Protein AF-X0TVW7-F1 (afdb_monomer)

Radius of gyration: 17.44 Å; Cα contacts (8 Å, |Δi|>4): 172; chains: 1; bounding box: 41×30×50 Å

InterPro domains:
  IPR008947 Phospholipase C/P1 nuclease domain superfamily [G3DSA:1.10.575.10] (1-126)
  IPR008947 Phospholipase C/P1 nuclease domain superfamily [SSF48537] (4-142)
  IPR029002 Phospholipase C/D [PF00882] (6-119)

Nearest PDB structures (foldseek):
  2wxt-assembly1_A  TM=4.991E-01  e=2.177E-01  Clostridium perfringens
  1ah7-assembly1_A  TM=5.057E-01  e=4.887E-01  Bacillus cereus
  2fgn-assembly1_A  TM=4.611E-01  e=9.068E-01  Bacillus cereus

Mean predicted aligned error: 6.8 Å

Sequence (190 aa):
MNNKGHRTLVTLALDAMPKRQSEFWEALRPEILRAYPWPDTYAIQLLRNQRGPWRRYFPAKQLKYNFEQSGRTVRSFLPESSFYVKNVIQNLRQGDLLEAARFAGVYSHYIADFAEPAHYYELDIGRLLPPPADRLNCEYHRMIEDIDCTVESMCYRPRLLGFSEGEMIFRLESRFNSLYALSVATVIPM

Solvent-accessible surface area (backbone atoms only — not comparable to full-atom values): 11108 Å² total; per-residue (Å²): 78,71,65,62,50,43,49,48,53,54,50,47,58,52,67,32,36,60,70,76,57,26,62,61,47,56,79,36,40,70,45,20,71,64,24,29,56,42,60,70,76,40,40,69,44,44,59,68,68,55,83,57,91,70,47,80,77,49,76,91,69,80,60,72,60,73,84,80,50,74,92,62,57,74,75,76,70,51,64,67,52,64,61,41,53,49,50,25,52,52,25,52,76,71,66,39,55,66,59,16,24,31,36,49,12,36,44,52,32,49,56,44,50,62,60,39,50,41,80,75,37,41,65,61,48,44,68,77,57,59,57,54,90,94,38,78,78,62,53,56,39,52,61,54,45,59,55,78,74,84,78,86,77,64,100,52,77,80,70,87,66,55,94,45,74,67,48,30,42,54,49,49,54,55,48,49,60,55,46,44,61,53,39,55,58,72,73,56,87,126

Secondary structure (DSSP, 8-state):
-HHHHHHHHHHHHHHTS-HHHHHHHHTTHHHHHHHTTHHHHTHHHHHTT---GGGGGS-SSPP--GGGGTT--GGGTS--HHHHHHHHHHHHHHT-HHHHHHHHHHHHHHHHHHHSTHHHHHHHHHHHSPPPTT-TT--HHHHHHTS---------------SSHHHHHHHHHHHHHHHHHHHHHTTS--

Organism: NCBI:txid412755

Structure (mmCIF, N/CA/C/O backbone):
data_AF-X0TVW7-F1
#
_entry.id   AF-X0TVW7-F1
#
loop_
_atom_site.group_PDB
_atom_site.id
_atom_site.type_symbol
_atom_site.label_atom_id
_atom_site.label_alt_id
_atom_site.label_comp_id
_atom_site.label_asym_id
_atom_site.label_entity_id
_atom_site.label_seq_id
_atom_site.pdbx_PDB_ins_code
_atom_site.Cartn_x
_atom_site.Cartn_y
_atom_site.Cartn_z
_atom_site.occupancy
_atom_site.B_iso_or_equiv
_atom_site.auth_seq_id
_atom_site.auth_comp_id
_atom_site.auth_asym_id
_atom_site.auth_atom_id
_atom_site.pdbx_PDB_model_num
ATOM 1 N N . MET A 1 1 ? 8.371 8.653 -10.385 1.00 48.28 1 MET A N 1
ATOM 2 C CA . MET A 1 1 ? 7.377 9.616 -9.835 1.00 48.28 1 MET A CA 1
ATOM 3 C C . MET A 1 1 ? 6.732 9.198 -8.502 1.00 48.28 1 MET A C 1
ATOM 5 O O . MET A 1 1 ? 5.694 9.735 -8.114 1.00 48.28 1 MET A O 1
ATOM 9 N N . ASN A 1 2 ? 7.380 8.321 -7.736 1.00 58.53 2 ASN A N 1
ATOM 10 C CA . ASN A 1 2 ? 6.713 7.496 -6.729 1.00 58.53 2 ASN A CA 1
ATOM 11 C C . ASN A 1 2 ? 5.911 8.211 -5.619 1.00 58.53 2 ASN A C 1
ATOM 13 O O . ASN A 1 2 ? 4.820 7.795 -5.246 1.00 58.53 2 ASN A O 1
ATOM 17 N N . ASN A 1 3 ? 6.394 9.335 -5.081 1.00 60.97 3 ASN A N 1
ATOM 18 C CA . ASN A 1 3 ? 5.761 9.900 -3.882 1.00 60.97 3 ASN A CA 1
ATOM 19 C C . ASN A 1 3 ? 4.472 10.692 -4.152 1.00 60.97 3 ASN A C 1
ATOM 21 O O . ASN A 1 3 ? 3.597 10.730 -3.290 1.00 60.97 3 ASN A O 1
ATOM 25 N N . LYS A 1 4 ? 4.337 11.366 -5.304 1.00 70.44 4 LYS A N 1
ATOM 26 C CA . LYS A 1 4 ? 3.203 12.283 -5.530 1.00 70.44 4 LYS A CA 1
ATOM 27 C C . LYS A 1 4 ? 1.931 11.515 -5.897 1.00 70.44 4 LYS A C 1
ATOM 29 O O . LYS A 1 4 ? 0.899 11.765 -5.279 1.00 70.44 4 LYS A O 1
ATOM 34 N N . GLY A 1 5 ? 2.020 10.557 -6.825 1.00 81.00 5 GLY A N 1
ATOM 35 C CA . GLY A 1 5 ? 0.899 9.697 -7.225 1.00 81.00 5 GLY A CA 1
ATOM 36 C C . GLY A 1 5 ? 0.379 8.849 -6.064 1.00 81.00 5 GLY A C 1
ATOM 37 O O . GLY A 1 5 ? -0.802 8.933 -5.716 1.00 81.00 5 GLY A O 1
ATOM 38 N N . HIS A 1 6 ? 1.278 8.141 -5.372 1.00 86.75 6 HIS A N 1
ATOM 39 C CA . HIS A 1 6 ? 0.926 7.340 -4.197 1.00 86.75 6 HIS A CA 1
ATOM 40 C C . HIS A 1 6 ? 0.289 8.182 -3.093 1.00 86.75 6 HIS A C 1
ATOM 42 O O . HIS A 1 6 ? -0.761 7.817 -2.561 1.00 86.75 6 HIS A O 1
ATOM 48 N N . ARG A 1 7 ? 0.851 9.356 -2.782 1.00 89.62 7 ARG A N 1
ATOM 49 C CA . ARG A 1 7 ? 0.260 10.255 -1.784 1.00 89.62 7 ARG A CA 1
ATOM 50 C C . ARG A 1 7 ? -1.147 10.700 -2.165 1.00 89.62 7 ARG A C 1
ATOM 52 O O . ARG A 1 7 ? -2.009 10.745 -1.284 1.00 89.62 7 ARG A O 1
ATOM 59 N N . THR A 1 8 ? -1.381 11.038 -3.433 1.00 88.69 8 THR A N 1
ATOM 60 C CA . THR A 1 8 ? -2.713 11.414 -3.922 1.00 88.69 8 THR A CA 1
ATOM 61 C C . THR A 1 8 ? -3.695 10.265 -3.727 1.00 88.69 8 THR A C 1
ATOM 63 O O . THR A 1 8 ? -4.737 10.469 -3.110 1.00 88.69 8 THR A O 1
ATOM 66 N N . LEU A 1 9 ? -3.343 9.044 -4.143 1.00 88.12 9 LEU A N 1
ATOM 67 C CA . LEU A 1 9 ? -4.210 7.870 -3.993 1.00 88.12 9 LEU A CA 1
ATOM 68 C C . LEU A 1 9 ? -4.539 7.570 -2.524 1.00 88.12 9 LEU A C 1
ATOM 70 O O . LEU A 1 9 ? -5.702 7.348 -2.188 1.00 88.12 9 LEU A O 1
ATOM 74 N N . VAL A 1 10 ? -3.543 7.627 -1.635 1.00 90.50 10 VAL A N 1
ATOM 75 C CA . VAL A 1 10 ? -3.739 7.429 -0.189 1.00 90.50 10 VAL A CA 1
ATOM 76 C C . VAL A 1 10 ? -4.652 8.506 0.395 1.00 90.50 10 VAL A C 1
ATOM 78 O O . VAL A 1 10 ? -5.567 8.196 1.155 1.00 90.50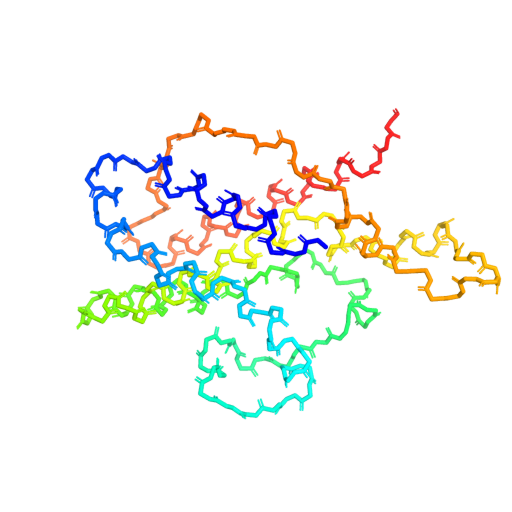 10 VAL A O 1
ATOM 81 N N . THR A 1 11 ? -4.434 9.768 0.022 1.00 91.38 11 THR A N 1
ATOM 82 C CA . THR A 1 11 ? -5.241 10.900 0.498 1.00 91.38 11 THR A CA 1
ATOM 83 C C . THR A 1 11 ? -6.691 10.753 0.047 1.00 91.38 11 THR A C 1
ATOM 85 O O . THR A 1 11 ? -7.586 10.763 0.888 1.00 91.38 11 THR A O 1
ATOM 88 N N . LEU A 1 12 ? -6.920 10.496 -1.245 1.00 91.06 12 LEU A N 1
ATOM 89 C CA . LEU A 1 12 ? -8.256 10.283 -1.803 1.00 91.06 12 LEU A CA 1
ATOM 90 C C . LEU A 1 12 ? -8.974 9.094 -1.150 1.00 91.06 12 LEU A C 1
ATOM 92 O O . LEU A 1 12 ? -10.174 9.165 -0.892 1.00 91.06 12 LEU A O 1
ATOM 96 N N . ALA A 1 13 ? -8.256 8.009 -0.845 1.00 90.12 13 ALA A N 1
ATOM 97 C CA . ALA A 1 13 ? -8.836 6.843 -0.183 1.00 90.12 13 ALA A CA 1
ATOM 98 C C . ALA A 1 13 ? -9.292 7.144 1.256 1.00 90.12 13 ALA A C 1
ATOM 100 O O . ALA A 1 13 ? -10.337 6.648 1.684 1.00 90.12 13 ALA A O 1
ATOM 101 N N . LEU A 1 14 ? -8.529 7.955 1.996 1.00 90.81 14 LEU A N 1
ATOM 102 C CA . LEU A 1 14 ? -8.899 8.409 3.340 1.00 90.81 14 LEU A CA 1
ATOM 103 C C . LEU A 1 14 ? -10.091 9.377 3.299 1.00 90.81 14 LEU A C 1
ATOM 105 O O . LEU A 1 14 ? -11.004 9.260 4.116 1.00 90.81 14 LEU A O 1
ATOM 109 N N . ASP A 1 15 ? -10.120 10.274 2.314 1.00 90.44 15 ASP A N 1
ATOM 110 C CA . ASP A 1 15 ? -11.176 11.281 2.152 1.00 90.44 15 ASP A CA 1
ATOM 111 C C . ASP A 1 15 ? -12.512 10.660 1.707 1.00 90.44 15 ASP A C 1
ATOM 113 O O . ASP A 1 15 ? -13.584 11.156 2.049 1.00 90.44 15 ASP A O 1
ATOM 117 N N . ALA A 1 16 ? -12.468 9.531 0.995 1.00 90.38 16 ALA A N 1
ATOM 118 C CA . ALA A 1 16 ? -13.653 8.794 0.557 1.00 90.38 16 ALA A CA 1
ATOM 119 C C . ALA A 1 16 ? -14.369 8.029 1.693 1.00 90.38 16 ALA A C 1
ATOM 121 O O . ALA A 1 16 ? -15.444 7.451 1.483 1.00 90.38 16 ALA A O 1
ATOM 122 N N . MET A 1 17 ? -13.792 7.960 2.898 1.00 88.50 17 MET A N 1
ATOM 123 C CA . MET A 1 17 ? -14.373 7.192 3.999 1.00 88.50 17 MET A CA 1
ATOM 124 C C . MET A 1 17 ? -15.659 7.828 4.551 1.00 88.50 17 MET A C 1
ATOM 126 O O . MET A 1 17 ? -15.764 9.049 4.652 1.00 88.50 17 MET A O 1
ATOM 130 N N . PRO A 1 18 ? -16.651 7.025 4.993 1.00 88.44 18 PRO A N 1
ATOM 131 C CA . PRO A 1 18 ? -17.806 7.576 5.693 1.00 88.44 18 PRO A CA 1
ATOM 132 C C . PRO A 1 18 ? -17.373 8.293 6.980 1.00 88.44 18 PRO A C 1
ATOM 134 O O . PRO A 1 18 ? -16.413 7.876 7.627 1.00 88.44 18 PRO A O 1
ATOM 137 N N . LYS A 1 19 ? -18.121 9.333 7.379 1.00 87.31 19 LYS A N 1
ATOM 138 C CA . LYS A 1 19 ? -17.762 10.282 8.452 1.00 87.31 19 LYS A CA 1
ATOM 139 C C . LYS A 1 19 ? -17.110 9.640 9.685 1.00 87.31 19 LYS A C 1
ATOM 141 O O . LYS A 1 19 ? -16.025 10.042 10.079 1.00 87.31 19 LYS A O 1
ATOM 146 N N . ARG A 1 20 ? -17.732 8.604 10.256 1.00 86.50 20 ARG A N 1
ATOM 147 C CA . ARG A 1 20 ? -17.226 7.941 11.471 1.00 86.50 20 ARG A CA 1
ATOM 148 C C . ARG A 1 20 ? -15.858 7.277 11.267 1.00 86.50 20 ARG A C 1
ATOM 150 O O . ARG A 1 20 ? -15.023 7.306 12.162 1.00 86.50 20 ARG A O 1
ATOM 157 N N . GLN A 1 21 ? -15.643 6.627 10.125 1.00 89.12 21 GLN A N 1
ATOM 158 C CA . GLN A 1 21 ? -14.360 6.008 9.791 1.00 89.12 21 GLN A CA 1
ATOM 159 C C . GLN A 1 21 ? -13.321 7.075 9.448 1.00 89.12 21 GLN A C 1
ATOM 161 O O . GLN A 1 21 ? -12.181 6.954 9.882 1.00 89.12 21 GLN A O 1
ATOM 166 N N . SER A 1 22 ? -13.730 8.118 8.721 1.00 87.00 22 SER A N 1
ATOM 167 C CA . SER A 1 22 ? -12.872 9.258 8.402 1.00 87.00 22 SER A CA 1
ATOM 168 C C . SER A 1 22 ? -12.328 9.907 9.676 1.00 87.00 22 SER A C 1
ATOM 170 O O . SER A 1 22 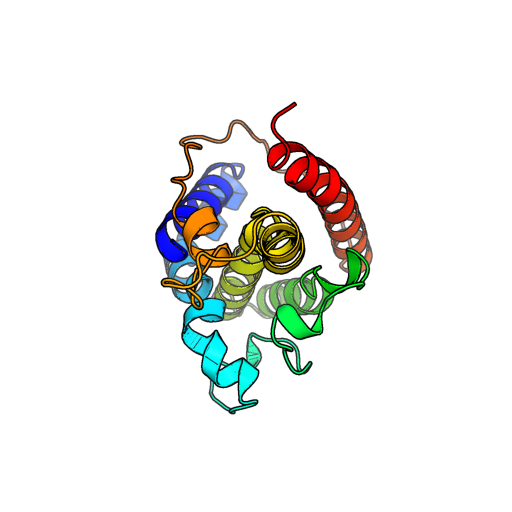? -11.120 9.997 9.812 1.00 87.00 22 SER A O 1
ATOM 172 N N . GLU A 1 23 ? -13.168 10.220 10.667 1.00 91.56 23 GLU A N 1
ATOM 173 C CA . GLU A 1 23 ? -12.729 10.805 11.949 1.00 91.56 23 GLU A CA 1
ATOM 174 C C . GLU A 1 23 ? -11.692 9.936 12.683 1.00 91.56 23 GLU A C 1
ATOM 176 O O . GLU A 1 23 ? -10.714 10.455 13.221 1.00 91.56 23 GLU A O 1
ATOM 181 N N . PHE A 1 24 ? -11.875 8.610 12.681 1.00 93.06 24 PHE A N 1
ATOM 182 C CA . PHE A 1 24 ? -10.920 7.677 13.285 1.00 93.06 24 PHE A CA 1
ATOM 183 C C . PHE A 1 24 ? -9.565 7.694 12.564 1.00 93.06 24 PHE A C 1
ATOM 185 O O . PHE A 1 24 ? -8.517 7.784 13.205 1.00 93.06 24 PHE A O 1
ATOM 192 N N . TRP A 1 25 ? -9.576 7.597 11.233 1.00 92.56 25 TRP A N 1
ATOM 193 C CA . TRP A 1 25 ? -8.350 7.529 10.441 1.00 92.56 25 TRP A CA 1
ATOM 194 C C . TRP A 1 25 ? -7.680 8.890 10.250 1.00 92.56 25 TRP A C 1
ATOM 196 O O . TRP A 1 25 ? -6.466 8.931 10.071 1.00 92.56 25 TRP A O 1
ATOM 206 N N . GLU A 1 26 ? -8.417 9.995 10.357 1.00 93.25 26 GLU A N 1
ATOM 207 C CA . GLU A 1 26 ? -7.885 11.355 10.243 1.00 93.25 26 GLU A CA 1
ATOM 208 C C . GLU A 1 26 ? -6.835 11.630 11.319 1.00 93.25 26 GLU A C 1
ATOM 210 O O . GLU A 1 26 ? -5.749 12.124 11.025 1.00 93.25 26 GLU A O 1
ATOM 215 N N . ALA A 1 27 ? -7.103 11.204 12.557 1.00 94.50 27 ALA A N 1
ATOM 216 C CA . ALA A 1 27 ? -6.146 11.311 13.656 1.00 94.50 27 ALA A CA 1
ATOM 217 C C . ALA A 1 27 ? -4.845 10.521 13.400 1.00 94.50 27 ALA A C 1
ATOM 219 O O . ALA A 1 27 ? -3.794 10.853 13.947 1.00 94.50 27 ALA A O 1
ATOM 220 N N . LEU A 1 28 ? -4.904 9.484 12.557 1.00 97.12 28 LEU A N 1
ATOM 221 C CA . LEU A 1 28 ? -3.779 8.616 12.199 1.00 97.12 28 LEU A CA 1
ATOM 222 C C . LEU A 1 28 ? -3.160 8.967 10.838 1.00 97.12 28 LEU A C 1
ATOM 224 O O . LEU A 1 28 ? -2.110 8.424 10.485 1.00 97.12 28 LEU A O 1
ATOM 228 N N . ARG A 1 29 ? -3.766 9.889 10.080 1.00 96.50 29 ARG A N 1
ATOM 229 C CA . ARG A 1 29 ? -3.324 10.288 8.739 1.00 96.50 29 ARG A CA 1
ATOM 230 C C . ARG A 1 29 ? -1.848 10.691 8.697 1.00 96.50 29 ARG A C 1
ATOM 232 O O . ARG A 1 29 ? -1.167 10.212 7.791 1.00 96.50 29 ARG A O 1
ATOM 239 N N . PRO A 1 30 ? -1.297 11.489 9.637 1.00 97.12 30 PRO A N 1
ATOM 240 C CA . PRO A 1 30 ? 0.124 11.837 9.602 1.00 97.12 30 PRO A CA 1
ATOM 241 C C . PRO A 1 30 ? 1.040 10.612 9.655 1.00 97.12 30 PRO A C 1
ATOM 243 O O . PRO A 1 30 ? 2.088 10.591 9.016 1.00 97.12 30 PRO A O 1
ATOM 246 N N . GLU A 1 31 ? 0.635 9.573 10.384 1.00 97.81 31 GLU A N 1
ATOM 247 C CA . GLU A 1 31 ? 1.412 8.349 10.534 1.00 97.81 31 GLU A CA 1
ATOM 248 C C . GLU A 1 31 ? 1.338 7.470 9.280 1.00 97.81 31 GLU A C 1
ATOM 250 O O . GLU A 1 31 ? 2.366 6.984 8.807 1.00 97.81 31 GLU A O 1
ATOM 255 N N . ILE A 1 32 ? 0.147 7.344 8.686 1.00 97.19 32 ILE A N 1
ATOM 256 C CA . ILE A 1 32 ? -0.053 6.684 7.386 1.00 97.19 32 ILE A CA 1
ATOM 257 C C . ILE A 1 32 ? 0.801 7.378 6.319 1.00 97.19 32 ILE A C 1
ATOM 259 O O . ILE A 1 32 ? 1.573 6.728 5.613 1.00 97.19 32 ILE A O 1
ATOM 263 N N . LEU A 1 33 ? 0.720 8.711 6.249 1.00 95.69 33 LEU A N 1
ATOM 264 C CA . LEU A 1 33 ? 1.472 9.527 5.296 1.00 95.69 33 LEU A CA 1
ATOM 265 C C . LEU A 1 33 ? 2.984 9.556 5.582 1.00 95.69 33 LEU A C 1
ATOM 267 O O . LEU A 1 33 ? 3.770 9.883 4.698 1.00 95.69 33 LEU A O 1
ATOM 271 N N . ARG A 1 34 ? 3.421 9.198 6.790 1.00 95.94 34 ARG A N 1
ATOM 272 C CA . ARG A 1 34 ? 4.843 9.006 7.089 1.00 95.94 34 ARG A CA 1
ATOM 273 C C . ARG A 1 34 ? 5.351 7.647 6.619 1.00 95.94 34 ARG A C 1
ATOM 275 O O . ARG A 1 34 ? 6.519 7.548 6.253 1.00 95.94 34 ARG A O 1
ATOM 282 N N . ALA A 1 35 ? 4.506 6.620 6.675 1.00 96.88 35 ALA A N 1
ATOM 283 C CA . ALA A 1 35 ? 4.891 5.237 6.417 1.00 96.88 35 ALA A CA 1
ATOM 284 C C . ALA A 1 35 ? 4.666 4.775 4.971 1.00 96.88 35 ALA A C 1
ATOM 286 O O . ALA A 1 35 ? 5.382 3.889 4.513 1.00 96.88 35 ALA A O 1
ATOM 287 N N . TYR A 1 36 ? 3.748 5.393 4.217 1.00 95.06 36 TYR A N 1
ATOM 288 C CA . TYR A 1 36 ? 3.538 5.025 2.811 1.00 95.06 36 TYR A CA 1
ATOM 289 C C . TYR A 1 36 ? 4.785 5.115 1.909 1.00 95.06 36 TYR A C 1
ATOM 291 O O . TYR A 1 36 ? 4.870 4.298 1.006 1.00 95.06 36 TYR A O 1
ATOM 299 N N . PRO A 1 37 ? 5.787 6.000 2.094 1.00 94.38 37 PRO A N 1
ATOM 300 C CA . PRO A 1 37 ? 6.939 6.028 1.196 1.00 94.38 37 PRO A CA 1
ATOM 301 C C . PRO A 1 37 ? 8.029 5.026 1.616 1.00 94.38 37 PRO A C 1
ATOM 303 O O . PRO A 1 37 ? 9.107 4.988 1.023 1.00 94.38 37 PRO A O 1
ATOM 306 N N . TRP A 1 38 ? 7.818 4.242 2.682 1.00 94.88 38 TRP A N 1
ATOM 307 C CA . TRP A 1 38 ? 8.834 3.326 3.203 1.00 94.88 38 TRP A CA 1
ATOM 308 C C . TRP A 1 38 ? 9.260 2.227 2.231 1.00 94.88 38 TRP A C 1
ATOM 310 O O . TRP A 1 38 ? 10.456 1.930 2.241 1.00 94.88 38 TRP A O 1
ATOM 320 N N . PRO A 1 39 ? 8.379 1.619 1.411 1.00 91.69 39 PRO A N 1
ATOM 321 C CA . PRO A 1 39 ? 8.822 0.646 0.417 1.00 91.69 39 PRO A CA 1
ATOM 322 C C . PRO A 1 39 ? 9.916 1.188 -0.501 1.00 91.69 39 PRO A C 1
ATOM 324 O O . PRO A 1 39 ? 10.962 0.553 -0.593 1.00 91.69 39 PRO A O 1
ATOM 327 N N . ASP A 1 40 ? 9.756 2.395 -1.045 1.00 89.19 40 ASP A N 1
ATOM 328 C CA . ASP A 1 40 ? 10.805 3.058 -1.832 1.00 89.19 40 ASP A CA 1
ATOM 329 C C . ASP A 1 40 ? 12.023 3.426 -1.000 1.00 89.19 40 ASP A C 1
ATOM 331 O O . ASP A 1 40 ? 13.166 3.173 -1.383 1.00 89.19 40 ASP A O 1
ATOM 335 N N . THR A 1 41 ? 11.779 4.021 0.171 1.00 93.19 41 THR A N 1
ATOM 336 C CA . THR A 1 41 ? 12.839 4.519 1.059 1.00 93.19 41 THR A CA 1
ATOM 337 C C . THR A 1 41 ? 13.803 3.402 1.460 1.00 93.19 41 THR A C 1
ATOM 339 O O . THR A 1 41 ? 14.997 3.643 1.662 1.00 93.19 41 THR A O 1
ATOM 342 N N . TYR A 1 42 ? 13.284 2.178 1.582 1.00 92.38 42 TYR A N 1
ATOM 343 C CA . TYR A 1 42 ? 14.029 1.001 2.010 1.00 92.38 42 TYR A CA 1
ATOM 344 C C . TYR A 1 42 ? 14.212 -0.052 0.907 1.00 92.38 42 TYR A C 1
ATOM 346 O O . TYR A 1 42 ? 14.707 -1.141 1.203 1.00 92.38 42 TYR A O 1
ATOM 354 N N . ALA A 1 43 ? 13.864 0.241 -0.352 1.00 87.81 43 ALA A N 1
ATOM 355 C CA . ALA A 1 43 ? 13.897 -0.727 -1.452 1.00 87.81 43 ALA A CA 1
ATOM 356 C C . ALA A 1 43 ? 15.288 -1.359 -1.629 1.00 87.81 43 ALA A C 1
ATOM 358 O O . ALA A 1 43 ? 15.431 -2.583 -1.672 1.00 87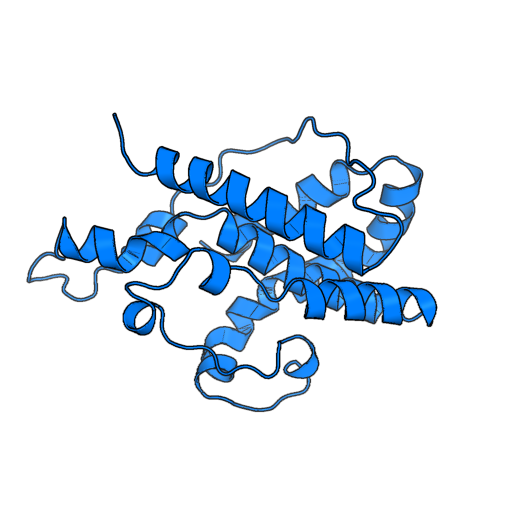.81 43 ALA A O 1
ATOM 359 N N . ILE A 1 44 ? 16.341 -0.534 -1.651 1.00 87.81 44 ILE A N 1
ATOM 360 C CA . ILE A 1 44 ? 17.732 -0.992 -1.810 1.00 87.81 44 ILE A CA 1
ATOM 361 C C . ILE A 1 44 ? 18.170 -1.866 -0.632 1.00 87.81 44 ILE A C 1
ATOM 363 O O . ILE A 1 44 ? 18.840 -2.885 -0.812 1.00 87.81 44 ILE A O 1
ATOM 367 N N . GLN A 1 45 ? 17.792 -1.486 0.583 1.00 91.44 45 GLN A N 1
ATOM 368 C CA . GLN A 1 45 ? 18.113 -2.215 1.801 1.00 91.44 45 GLN A CA 1
ATOM 369 C C . GLN A 1 45 ? 17.380 -3.563 1.832 1.00 91.44 45 GLN A C 1
ATOM 371 O O . GLN A 1 45 ? 17.985 -4.571 2.195 1.00 91.44 45 GLN A O 1
ATOM 376 N N . LEU A 1 46 ? 16.116 -3.607 1.399 1.00 89.00 46 LEU A N 1
ATOM 377 C CA . LEU A 1 46 ? 15.328 -4.833 1.259 1.00 89.00 46 LEU A CA 1
ATOM 378 C C . LEU A 1 46 ? 15.926 -5.780 0.208 1.00 89.00 46 LEU A C 1
ATOM 380 O O . LEU A 1 46 ? 16.087 -6.967 0.493 1.00 89.00 46 LEU A O 1
ATOM 384 N N . LEU A 1 47 ? 16.322 -5.263 -0.961 1.00 84.88 47 LEU A N 1
ATOM 385 C CA . LEU A 1 47 ? 16.999 -6.035 -2.016 1.00 84.88 47 LEU A CA 1
ATOM 386 C C . LEU A 1 47 ? 18.331 -6.623 -1.531 1.00 84.88 47 LEU A C 1
ATOM 388 O O . LEU A 1 47 ? 18.661 -7.770 -1.826 1.00 84.88 47 LEU A O 1
ATOM 392 N N . ARG A 1 48 ? 19.074 -5.865 -0.718 1.00 88.25 48 ARG A N 1
ATOM 393 C CA . ARG A 1 48 ? 20.333 -6.301 -0.092 1.00 88.25 48 ARG A CA 1
ATOM 394 C C . ARG A 1 48 ? 20.136 -7.140 1.175 1.00 88.25 48 ARG A C 1
ATOM 396 O O . ARG A 1 48 ? 21.118 -7.452 1.845 1.00 88.25 48 ARG A O 1
ATOM 403 N N . ASN A 1 49 ? 18.894 -7.484 1.526 1.00 87.62 49 ASN A N 1
ATOM 404 C CA . ASN A 1 49 ? 18.531 -8.228 2.735 1.00 87.62 49 ASN A CA 1
ATOM 405 C C . ASN A 1 49 ? 19.111 -7.625 4.035 1.00 87.62 49 ASN A C 1
ATOM 407 O O . ASN A 1 49 ? 19.483 -8.335 4.974 1.00 87.62 49 ASN A O 1
ATOM 411 N N . GLN A 1 50 ? 19.216 -6.298 4.092 1.00 91.12 50 GLN A N 1
ATOM 412 C CA . GLN A 1 50 ? 19.692 -5.586 5.271 1.00 91.12 50 GLN A CA 1
ATOM 413 C C . GLN A 1 50 ? 18.624 -5.582 6.369 1.00 91.12 50 GLN A C 1
ATOM 415 O O . GLN A 1 50 ? 17.418 -5.641 6.113 1.00 91.12 50 GLN A O 1
ATOM 420 N N . ARG A 1 51 ? 19.075 -5.509 7.624 1.00 89.94 51 ARG A N 1
ATOM 421 C CA . ARG A 1 51 ? 18.202 -5.432 8.801 1.00 89.94 51 ARG A CA 1
ATOM 422 C C . ARG A 1 51 ? 18.161 -4.006 9.340 1.00 89.94 51 ARG A C 1
ATOM 424 O O . ARG A 1 51 ? 19.148 -3.282 9.280 1.00 89.94 51 ARG A O 1
ATOM 431 N N . GLY A 1 52 ? 17.021 -3.632 9.909 1.00 91.81 52 GLY A N 1
ATOM 432 C CA . GLY A 1 52 ? 16.805 -2.340 10.549 1.00 91.81 52 GLY A CA 1
ATOM 433 C C . GLY A 1 52 ? 15.450 -2.291 11.257 1.00 91.81 52 GLY A C 1
ATOM 434 O O . GLY A 1 52 ? 14.655 -3.222 11.103 1.00 91.81 52 GLY A O 1
ATOM 435 N N . PRO A 1 53 ? 15.152 -1.219 12.010 1.00 92.81 53 PRO A N 1
ATOM 436 C CA . PRO A 1 53 ? 13.875 -1.077 12.718 1.00 92.81 53 PRO A CA 1
ATOM 437 C C . PRO A 1 53 ? 12.667 -1.091 11.767 1.00 92.81 53 PRO A C 1
ATOM 439 O O . PRO A 1 53 ? 11.596 -1.567 12.129 1.00 92.81 53 PRO A O 1
ATOM 442 N N . TRP A 1 54 ? 12.856 -0.647 10.522 1.00 93.00 54 TRP A N 1
ATOM 443 C CA . TRP A 1 54 ? 11.859 -0.674 9.450 1.00 93.00 54 TRP A CA 1
ATOM 444 C C . TRP A 1 54 ? 11.572 -2.084 8.907 1.00 93.00 54 TRP A C 1
ATOM 446 O O . TRP A 1 54 ? 10.537 -2.307 8.289 1.00 93.00 54 TRP A O 1
ATOM 456 N N . ARG A 1 55 ? 12.445 -3.074 9.144 1.00 94.12 55 ARG A N 1
ATOM 457 C CA . ARG A 1 55 ? 12.324 -4.413 8.537 1.00 94.12 55 ARG A CA 1
ATOM 458 C C . ARG A 1 55 ? 11.031 -5.129 8.926 1.00 94.12 55 ARG A C 1
ATOM 460 O O . ARG A 1 55 ? 10.542 -5.943 8.143 1.00 94.12 55 ARG A O 1
ATOM 467 N N . ARG A 1 56 ? 10.487 -4.818 10.108 1.00 94.56 56 ARG A N 1
ATOM 468 C CA . ARG A 1 56 ? 9.254 -5.410 10.646 1.00 94.56 56 ARG A CA 1
ATOM 469 C C . ARG A 1 56 ? 8.000 -5.070 9.841 1.00 94.56 56 ARG A C 1
ATOM 471 O O . ARG A 1 56 ? 7.019 -5.787 9.964 1.00 94.56 56 ARG A O 1
ATOM 478 N N . TYR A 1 57 ? 8.038 -4.027 9.009 1.00 95.75 57 TYR A N 1
ATOM 479 C CA . TYR A 1 57 ? 6.907 -3.630 8.163 1.00 95.75 57 TYR A CA 1
ATOM 480 C C . TYR A 1 57 ? 6.884 -4.333 6.803 1.00 95.75 57 TYR A C 1
ATOM 482 O O . TYR A 1 57 ? 6.028 -4.044 5.970 1.00 95.75 57 TYR A O 1
ATOM 490 N N . PHE A 1 58 ? 7.810 -5.261 6.567 1.00 93.62 58 PHE A N 1
ATOM 491 C CA . PHE A 1 58 ? 7.942 -5.968 5.300 1.00 93.62 58 PHE A CA 1
ATOM 492 C C . PHE A 1 58 ? 7.900 -7.483 5.531 1.00 93.62 58 PHE A C 1
ATOM 494 O O . PHE A 1 58 ? 8.481 -7.964 6.511 1.00 93.62 58 PHE A O 1
ATOM 501 N N 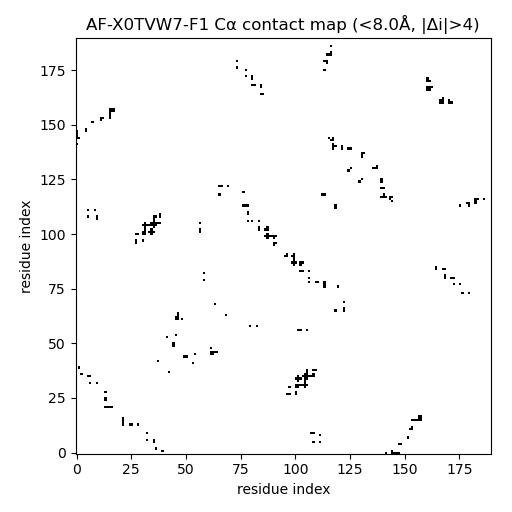. PRO A 1 59 ? 7.289 -8.271 4.629 1.00 90.38 59 PRO A N 1
ATOM 502 C CA . PRO A 1 59 ? 7.329 -9.729 4.692 1.00 90.38 59 PRO A CA 1
ATOM 503 C C . PRO A 1 59 ? 8.763 -10.264 4.767 1.00 90.38 59 PRO A C 1
ATOM 505 O O . PRO A 1 59 ? 9.704 -9.652 4.260 1.00 90.38 59 PRO A O 1
ATOM 508 N N . ALA A 1 60 ? 8.965 -11.425 5.392 1.00 85.19 60 ALA A N 1
ATOM 509 C CA . ALA A 1 60 ? 10.293 -12.039 5.537 1.00 85.19 60 ALA A CA 1
ATOM 510 C C . ALA A 1 60 ? 10.923 -12.470 4.193 1.00 85.19 60 ALA A C 1
ATOM 512 O O . ALA A 1 60 ? 12.126 -12.714 4.119 1.00 85.19 60 ALA A O 1
ATOM 513 N N . LYS A 1 61 ? 10.114 -12.544 3.134 1.00 81.19 61 LYS A N 1
ATOM 514 C CA . LYS A 1 61 ? 10.515 -12.947 1.788 1.00 81.19 61 LYS A CA 1
ATOM 515 C C . LYS A 1 61 ? 11.578 -12.007 1.211 1.00 81.19 61 LYS A C 1
ATOM 517 O O . LYS A 1 61 ? 11.455 -10.788 1.298 1.00 81.19 61 LYS A O 1
ATOM 522 N N . GLN A 1 62 ? 12.606 -12.588 0.595 1.00 72.75 62 GLN A N 1
ATOM 523 C CA . GLN A 1 62 ? 13.611 -11.826 -0.140 1.00 72.75 62 GLN A CA 1
ATOM 524 C C . GLN A 1 62 ? 12.995 -11.265 -1.426 1.00 72.75 62 GLN A C 1
ATOM 526 O O . GLN A 1 62 ? 12.417 -12.013 -2.224 1.00 72.75 62 GLN A O 1
ATOM 531 N N . LEU A 1 63 ? 13.123 -9.950 -1.617 1.00 73.56 63 LEU A N 1
ATOM 532 C CA . LEU A 1 63 ? 12.739 -9.297 -2.863 1.00 73.56 63 LEU A CA 1
ATOM 533 C C . LEU A 1 63 ? 13.699 -9.714 -3.979 1.00 73.56 63 LEU A C 1
ATOM 535 O O . LEU A 1 63 ? 14.897 -9.876 -3.755 1.00 73.56 63 LEU A O 1
ATOM 539 N N . LYS A 1 64 ? 13.153 -9.888 -5.180 1.00 68.19 64 LYS A N 1
ATOM 540 C CA . LYS A 1 64 ? 13.926 -10.129 -6.398 1.00 68.19 64 LYS A CA 1
ATOM 541 C C . LYS A 1 64 ? 13.804 -8.921 -7.305 1.00 68.19 64 LYS A C 1
ATOM 543 O O . LYS A 1 64 ? 12.738 -8.306 -7.339 1.00 68.19 64 LYS A O 1
ATOM 548 N N . TYR A 1 65 ? 14.851 -8.636 -8.067 1.00 66.69 65 TYR A N 1
ATOM 549 C CA . TYR A 1 65 ? 14.793 -7.606 -9.097 1.00 66.69 65 TYR A CA 1
ATOM 550 C C . TYR A 1 65 ? 13.707 -7.924 -10.128 1.00 66.69 65 TYR A C 1
ATOM 552 O O . TYR A 1 65 ? 13.510 -9.093 -10.461 1.00 66.69 65 TYR A O 1
ATOM 560 N N . ASN A 1 66 ? 13.026 -6.897 -10.648 1.00 61.78 66 ASN A N 1
ATOM 561 C CA . ASN A 1 66 ? 11.918 -7.045 -11.602 1.00 61.78 66 ASN A CA 1
ATOM 562 C C . ASN A 1 66 ? 12.298 -7.916 -12.810 1.00 61.78 66 ASN A C 1
ATOM 564 O O . ASN A 1 66 ? 11.522 -8.782 -13.210 1.00 61.78 66 ASN A O 1
ATOM 568 N N . PHE A 1 67 ? 13.526 -7.783 -13.326 1.00 59.12 67 PHE A N 1
ATOM 569 C CA . PHE A 1 67 ? 14.011 -8.574 -14.463 1.00 59.12 67 PHE A CA 1
ATOM 570 C C . PHE A 1 67 ? 14.114 -10.084 -14.194 1.00 59.12 67 PHE A C 1
ATOM 572 O O . PHE A 1 67 ? 13.982 -10.891 -15.112 1.00 59.12 67 PHE A O 1
ATOM 579 N N . GLU A 1 68 ? 14.273 -10.488 -12.933 1.00 59.69 68 GLU A N 1
ATOM 580 C CA . GLU A 1 68 ? 14.278 -11.897 -12.517 1.00 59.69 68 GLU A CA 1
ATOM 581 C C . GLU A 1 68 ? 12.861 -12.471 -12.349 1.00 59.69 68 GLU A C 1
ATOM 583 O O . GLU A 1 68 ? 12.694 -13.645 -12.005 1.00 59.69 68 GLU A O 1
ATOM 588 N N . GLN A 1 69 ? 11.826 -11.645 -12.537 1.00 60.03 69 GLN A N 1
ATOM 589 C CA . GLN A 1 69 ? 10.426 -12.008 -12.325 1.00 60.03 69 GLN A CA 1
ATOM 590 C C . GLN A 1 69 ? 9.669 -12.334 -13.624 1.00 60.03 69 GLN A C 1
ATOM 592 O O . GLN A 1 69 ? 8.481 -12.655 -13.560 1.00 60.03 69 GLN A O 1
ATOM 597 N N . SER A 1 70 ? 10.336 -12.312 -14.788 1.00 52.66 70 SER A N 1
ATOM 598 C CA . SER A 1 70 ? 9.706 -12.600 -16.087 1.00 52.66 70 SER A CA 1
ATOM 599 C C . SER A 1 70 ? 9.047 -13.991 -16.110 1.00 52.66 70 SER A C 1
ATOM 601 O O . SER A 1 70 ? 9.660 -14.974 -15.688 1.00 52.66 70 SER A O 1
ATOM 603 N N . GLY A 1 71 ? 7.810 -14.079 -16.611 1.00 54.59 71 GLY A N 1
ATOM 604 C CA . GLY A 1 71 ? 7.057 -15.337 -16.729 1.00 54.59 71 GLY A CA 1
ATOM 605 C C . GLY A 1 71 ? 6.330 -15.789 -15.457 1.00 54.59 71 GLY A C 1
ATOM 606 O O . GLY A 1 71 ? 5.805 -16.903 -15.413 1.00 54.59 71 GLY A O 1
ATOM 607 N N . ARG A 1 72 ? 6.285 -14.959 -14.408 1.00 62.66 72 ARG A N 1
ATOM 608 C CA . ARG A 1 72 ? 5.488 -15.254 -13.214 1.00 62.66 72 ARG A CA 1
ATOM 609 C C . ARG A 1 72 ? 4.014 -14.880 -13.398 1.00 62.66 72 ARG A C 1
ATOM 611 O O . ARG A 1 72 ? 3.663 -13.995 -14.168 1.00 62.66 72 ARG A O 1
ATOM 618 N N . THR A 1 73 ? 3.141 -15.575 -12.673 1.00 64.94 73 THR A N 1
ATOM 619 C CA . THR A 1 73 ? 1.698 -15.305 -12.667 1.00 64.94 73 THR A CA 1
ATOM 620 C C . THR A 1 73 ? 1.390 -14.001 -11.929 1.00 64.94 73 THR A C 1
ATOM 622 O O . THR A 1 73 ? 2.130 -13.624 -11.031 1.00 64.94 73 THR A O 1
ATOM 625 N N . VAL A 1 74 ? 0.252 -13.357 -12.213 1.00 63.91 74 VAL A N 1
ATOM 626 C CA . VAL A 1 74 ? -0.253 -12.158 -11.493 1.00 63.91 74 VAL A CA 1
ATOM 627 C C . VAL A 1 74 ? -0.095 -12.271 -9.975 1.00 63.91 74 VAL A C 1
ATOM 629 O O . VAL A 1 74 ? 0.317 -11.335 -9.296 1.00 63.91 74 VAL A O 1
ATOM 632 N N . ARG A 1 75 ? -0.345 -13.473 -9.443 1.00 65.44 75 ARG A N 1
ATOM 633 C CA . ARG A 1 75 ? -0.233 -13.789 -8.019 1.00 65.44 75 ARG A CA 1
ATOM 634 C C . ARG A 1 75 ? 1.152 -13.509 -7.431 1.00 65.44 75 ARG A C 1
ATOM 636 O O . ARG A 1 75 ? 1.250 -13.253 -6.238 1.00 65.44 75 ARG A O 1
ATOM 643 N N . SER A 1 76 ? 2.222 -13.568 -8.222 1.00 68.81 76 SER A N 1
ATOM 644 C CA . SER A 1 76 ? 3.568 -13.264 -7.732 1.00 68.81 76 SER A CA 1
ATOM 645 C C . SER A 1 76 ? 3.825 -11.782 -7.510 1.00 68.81 76 SER A C 1
ATOM 647 O O . SER A 1 76 ? 4.750 -11.461 -6.769 1.00 68.81 76 SER A O 1
ATOM 649 N N . PHE A 1 77 ? 3.051 -10.927 -8.181 1.00 67.31 77 PHE A N 1
ATOM 650 C CA . PHE A 1 77 ? 3.119 -9.471 -8.079 1.00 67.31 77 PHE A CA 1
ATOM 651 C C . PHE A 1 77 ? 2.155 -8.932 -7.021 1.00 67.31 77 PHE A C 1
ATOM 653 O O . PHE A 1 77 ? 2.267 -7.778 -6.626 1.00 67.31 77 PHE A O 1
ATOM 660 N N . LEU A 1 78 ? 1.226 -9.766 -6.531 1.00 71.69 78 LEU A N 1
ATOM 661 C CA . LEU A 1 78 ? 0.343 -9.371 -5.443 1.00 71.69 78 LEU A CA 1
ATOM 662 C C . LEU A 1 78 ? 1.165 -9.038 -4.195 1.00 71.69 78 LEU A C 1
ATOM 664 O O . LEU A 1 78 ? 2.014 -9.847 -3.789 1.00 71.69 78 LEU A O 1
ATOM 668 N N . PRO A 1 79 ? 0.874 -7.910 -3.525 1.00 77.81 79 PRO A N 1
ATOM 669 C CA . PRO A 1 79 ? 1.401 -7.697 -2.194 1.00 77.81 79 PRO A CA 1
ATOM 670 C C . PRO A 1 79 ? 0.958 -8.826 -1.271 1.00 77.81 79 PRO A C 1
ATOM 672 O O . PRO A 1 79 ? -0.127 -9.395 -1.430 1.00 77.81 79 PRO A O 1
ATOM 675 N N . GLU A 1 80 ? 1.780 -9.126 -0.263 1.00 87.44 80 GLU A N 1
ATOM 676 C CA . GLU A 1 80 ? 1.469 -10.120 0.767 1.00 87.44 80 GLU A CA 1
ATOM 677 C C . GLU A 1 80 ? 0.343 -9.605 1.679 1.00 87.44 80 GLU A C 1
ATOM 679 O O . GLU A 1 80 ? 0.539 -9.245 2.838 1.00 87.44 80 GLU A O 1
ATOM 684 N N . SER A 1 81 ? -0.870 -9.565 1.130 1.00 90.12 81 SER A N 1
ATOM 685 C CA . SER A 1 81 ? -2.069 -8.969 1.721 1.00 90.12 81 SER A CA 1
ATOM 686 C C . SER A 1 81 ? -2.356 -9.572 3.091 1.00 90.12 81 SER A C 1
ATOM 688 O O . SER A 1 81 ? -2.726 -8.867 4.026 1.00 90.12 81 SER A O 1
ATOM 690 N N . SER A 1 82 ? -2.105 -10.877 3.242 1.00 92.81 82 SER A N 1
ATOM 691 C CA . SER A 1 82 ? -2.256 -11.573 4.517 1.00 92.81 82 SER A CA 1
ATOM 692 C C . SER A 1 82 ? -1.334 -11.032 5.613 1.00 92.81 82 SER A C 1
ATOM 694 O O . SER A 1 82 ? -1.774 -10.911 6.753 1.00 92.81 82 SER A O 1
ATOM 696 N N . PHE A 1 83 ? -0.093 -10.663 5.287 1.00 94.56 83 PHE A N 1
ATOM 697 C CA . PHE A 1 83 ? 0.850 -10.087 6.241 1.00 94.56 83 PHE A CA 1
ATOM 698 C C . PHE A 1 83 ? 0.349 -8.726 6.731 1.00 94.56 83 PHE A C 1
ATOM 700 O O . PHE A 1 83 ? 0.253 -8.500 7.938 1.00 94.56 83 PHE A O 1
ATOM 707 N N . TYR A 1 84 ? -0.033 -7.842 5.811 1.00 95.69 84 TYR A N 1
ATOM 708 C CA . TYR A 1 84 ? -0.463 -6.489 6.158 1.00 95.69 84 TYR A CA 1
ATOM 709 C C . TYR A 1 84 ? -1.804 -6.463 6.889 1.00 95.69 84 TYR A C 1
ATOM 711 O O . TYR A 1 84 ? -1.904 -5.860 7.955 1.00 95.69 84 TYR A O 1
ATOM 719 N N . VAL A 1 85 ? -2.817 -7.166 6.374 1.00 95.06 85 VAL A N 1
ATOM 720 C CA . VAL A 1 85 ? -4.156 -7.209 6.985 1.00 95.06 85 VAL A CA 1
ATOM 721 C C . VAL A 1 85 ? -4.090 -7.754 8.413 1.00 95.06 85 VAL A C 1
ATOM 723 O O . VAL A 1 85 ? -4.676 -7.159 9.318 1.00 95.06 85 VAL A O 1
ATOM 726 N N . LYS A 1 86 ? -3.331 -8.835 8.643 1.00 95.88 86 LYS A N 1
ATOM 727 C CA . LYS A 1 86 ? -3.157 -9.408 9.986 1.00 95.88 86 LYS A CA 1
ATOM 728 C C . LYS A 1 86 ? -2.490 -8.430 10.944 1.00 95.88 86 LYS A C 1
ATOM 730 O O . LYS A 1 86 ? -3.004 -8.227 12.039 1.00 95.88 86 LYS A O 1
ATOM 735 N N . ASN A 1 87 ? -1.390 -7.796 10.533 1.00 97.31 87 ASN A N 1
ATOM 736 C CA . ASN A 1 87 ? -0.683 -6.846 11.392 1.00 97.31 87 ASN A CA 1
ATOM 737 C C . ASN A 1 87 ? -1.535 -5.609 11.707 1.00 97.31 87 ASN A C 1
ATOM 739 O O . ASN A 1 87 ? -1.574 -5.189 12.861 1.00 97.31 87 ASN A O 1
ATOM 743 N N . VAL A 1 88 ? -2.267 -5.057 10.733 1.00 96.44 88 VAL A N 1
ATOM 744 C CA . VAL A 1 88 ? -3.185 -3.932 10.982 1.00 96.44 88 VAL A CA 1
ATOM 745 C C . VAL A 1 88 ? -4.247 -4.328 12.008 1.00 96.44 88 VAL A C 1
ATOM 747 O O . VAL A 1 88 ? -4.410 -3.648 13.018 1.00 96.44 88 VAL A O 1
ATOM 750 N N . ILE A 1 89 ? -4.937 -5.453 11.801 1.00 95.50 89 ILE A N 1
ATOM 751 C CA . ILE A 1 89 ? -6.008 -5.906 12.701 1.00 95.50 89 ILE A CA 1
ATOM 752 C C . ILE A 1 89 ? -5.472 -6.229 14.096 1.00 95.50 89 ILE A C 1
ATOM 754 O O . ILE A 1 89 ? -6.101 -5.870 15.091 1.00 95.50 89 ILE A O 1
ATOM 758 N N . GLN A 1 90 ? -4.322 -6.894 14.189 1.00 97.12 90 GLN A N 1
ATOM 759 C CA . GLN A 1 90 ? -3.716 -7.248 15.466 1.00 97.12 90 GLN A CA 1
ATOM 760 C C . GLN A 1 90 ? -3.356 -6.002 16.282 1.00 97.12 90 GLN A C 1
ATOM 762 O O . GLN A 1 90 ? -3.727 -5.928 17.452 1.00 97.12 90 GLN A O 1
ATOM 767 N N . ASN A 1 91 ? -2.709 -5.010 15.667 1.00 98.06 91 ASN A N 1
ATOM 768 C CA . ASN A 1 91 ? -2.346 -3.767 16.348 1.00 98.06 91 ASN A CA 1
ATOM 769 C C . ASN A 1 91 ? -3.588 -2.952 16.746 1.00 98.06 91 ASN A C 1
ATOM 771 O O . ASN A 1 91 ? -3.664 -2.469 17.874 1.00 98.06 91 ASN A O 1
ATOM 775 N N . LEU A 1 92 ? -4.623 -2.900 15.895 1.00 96.19 92 LEU A N 1
ATOM 776 C CA . LEU A 1 92 ? -5.910 -2.288 16.253 1.00 96.19 92 LEU A CA 1
ATOM 777 C C . LEU A 1 92 ? -6.562 -2.974 17.465 1.00 96.19 92 LEU A C 1
ATOM 779 O O . LEU A 1 92 ? -7.041 -2.291 18.366 1.00 96.19 92 LEU A O 1
ATOM 783 N N . ARG A 1 93 ? -6.556 -4.314 17.521 1.00 96.56 93 ARG A N 1
ATOM 784 C CA . ARG A 1 93 ? -7.087 -5.084 18.665 1.00 96.56 93 ARG A CA 1
ATOM 785 C C . ARG A 1 93 ? -6.303 -4.837 19.955 1.00 96.56 93 ARG A C 1
ATOM 787 O O . ARG A 1 93 ? -6.886 -4.895 21.031 1.00 96.56 93 ARG A O 1
ATOM 794 N N . GLN A 1 94 ? -5.001 -4.590 19.845 1.00 97.94 94 GLN A N 1
ATOM 795 C CA . GLN A 1 94 ? -4.114 -4.312 20.976 1.00 97.94 94 GLN A CA 1
ATOM 796 C C . GLN A 1 94 ? -4.120 -2.835 21.402 1.00 97.94 94 GLN A C 1
ATOM 798 O O . GLN A 1 94 ? -3.531 -2.499 22.424 1.00 97.94 94 GLN A O 1
ATOM 803 N N . GLY A 1 95 ? -4.783 -1.957 20.643 1.00 97.69 95 GLY A N 1
ATOM 804 C CA . GLY A 1 95 ? -4.794 -0.516 20.891 1.00 97.69 95 GLY A CA 1
ATOM 805 C C . GLY A 1 95 ? -3.538 0.220 20.412 1.00 97.69 95 GLY A C 1
ATOM 806 O O . GLY A 1 95 ? -3.426 1.421 20.647 1.00 97.69 95 GLY A O 1
ATOM 807 N N . ASP A 1 96 ? -2.617 -0.448 19.708 1.00 98.12 96 ASP A N 1
ATOM 808 C CA . ASP A 1 96 ? -1.449 0.197 19.096 1.00 98.12 96 ASP A CA 1
ATOM 809 C C . ASP A 1 96 ? -1.831 0.834 17.751 1.00 98.12 96 ASP A C 1
ATOM 811 O O . ASP A 1 96 ? -1.566 0.329 16.656 1.00 98.12 96 ASP A O 1
ATOM 815 N N . LEU A 1 97 ? -2.538 1.960 17.842 1.00 98.06 97 LEU A N 1
ATOM 816 C CA . LEU A 1 97 ? -3.101 2.637 16.675 1.00 98.06 97 LEU A CA 1
ATOM 817 C C . LEU A 1 97 ? -2.021 3.184 15.734 1.00 98.06 97 LEU A C 1
ATOM 819 O O . LEU A 1 97 ? -2.217 3.200 14.518 1.00 98.06 97 LEU A O 1
ATOM 823 N N . LEU A 1 98 ? -0.876 3.610 16.277 1.00 98.06 98 LEU A N 1
ATOM 824 C CA . LEU A 1 98 ? 0.229 4.132 15.474 1.00 98.06 98 LEU A CA 1
ATOM 825 C C . LEU A 1 98 ? 0.893 3.020 14.669 1.00 98.06 98 LEU A C 1
ATOM 827 O O . LEU A 1 98 ? 1.195 3.211 13.493 1.00 98.06 98 LEU A O 1
ATOM 831 N N . GLU A 1 99 ? 1.095 1.847 15.264 1.00 98.12 99 GLU A N 1
ATOM 832 C CA . GLU A 1 99 ? 1.662 0.720 14.534 1.00 98.12 99 GLU A CA 1
ATOM 833 C C . GLU A 1 99 ? 0.701 0.205 13.457 1.00 98.12 99 GLU A C 1
ATOM 835 O O . GLU A 1 99 ? 1.117 -0.027 12.318 1.00 98.12 99 GLU A O 1
ATOM 840 N N . ALA A 1 100 ? -0.599 0.131 13.761 1.00 98.12 100 ALA A N 1
ATOM 841 C CA . ALA A 1 100 ? -1.619 -0.178 12.762 1.00 98.12 100 ALA A CA 1
ATOM 842 C C . ALA A 1 100 ? -1.587 0.813 11.584 1.00 98.12 100 ALA A C 1
ATOM 844 O O . ALA A 1 100 ? -1.627 0.396 10.425 1.00 98.12 100 ALA A O 1
ATOM 845 N N . ALA A 1 101 ? -1.462 2.112 11.870 1.00 98.00 101 ALA A N 1
ATOM 846 C CA . ALA A 1 101 ? -1.367 3.164 10.863 1.00 98.00 101 ALA A CA 1
ATOM 847 C C . ALA A 1 101 ? -0.116 3.024 9.980 1.00 98.00 101 ALA A C 1
ATOM 849 O O . ALA A 1 101 ? -0.200 3.197 8.765 1.00 98.00 101 ALA A O 1
ATOM 850 N N . ARG A 1 102 ? 1.031 2.640 10.554 1.00 98.25 102 ARG A N 1
ATOM 851 C CA . ARG A 1 102 ? 2.265 2.391 9.791 1.00 98.25 102 ARG A CA 1
ATOM 852 C C . ARG A 1 102 ? 2.116 1.222 8.832 1.00 98.25 102 ARG A C 1
ATOM 854 O O . ARG A 1 102 ? 2.438 1.361 7.656 1.00 98.25 102 ARG A O 1
ATOM 861 N N . PHE A 1 103 ? 1.587 0.091 9.306 1.00 98.00 103 PHE A N 1
ATOM 862 C CA . PHE A 1 103 ? 1.314 -1.054 8.435 1.00 98.00 103 PHE A CA 1
ATOM 863 C C . PHE A 1 103 ? 0.303 -0.707 7.339 1.00 98.00 103 PHE A C 1
ATOM 865 O O . PHE A 1 103 ? 0.501 -1.114 6.197 1.00 98.00 103 PHE A O 1
ATOM 872 N N . ALA A 1 104 ? -0.740 0.065 7.658 1.00 96.56 104 ALA A N 1
ATOM 873 C CA . ALA A 1 104 ? -1.703 0.540 6.668 1.00 96.56 104 ALA A CA 1
ATOM 874 C C . ALA A 1 104 ? -1.043 1.452 5.620 1.00 96.56 104 ALA A C 1
ATOM 876 O O . ALA A 1 104 ? -1.290 1.277 4.430 1.00 96.56 104 ALA A O 1
ATOM 877 N N . GLY A 1 105 ? -0.157 2.361 6.042 1.00 96.56 105 GLY A N 1
ATOM 878 C CA . GLY A 1 105 ? 0.630 3.212 5.150 1.00 96.56 105 GLY A CA 1
ATOM 879 C C . GLY A 1 105 ? 1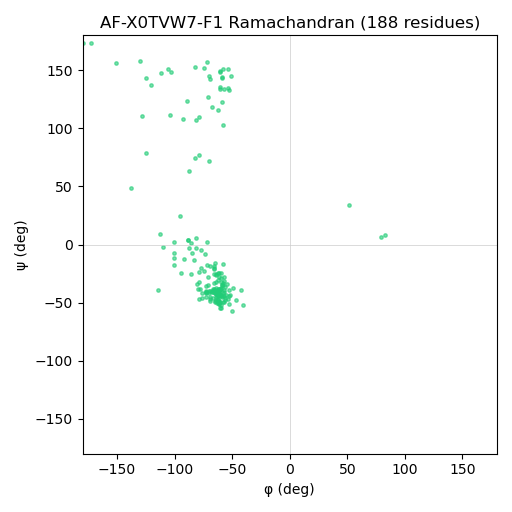.511 2.399 4.206 1.00 96.56 105 GLY A C 1
ATOM 880 O O . GLY A 1 105 ? 1.368 2.517 2.992 1.00 96.56 105 GLY A O 1
ATOM 881 N N . VAL A 1 106 ? 2.351 1.509 4.738 1.00 96.19 106 VAL A N 1
ATOM 882 C CA . VAL A 1 106 ? 3.206 0.636 3.912 1.00 96.19 106 VAL A CA 1
ATOM 883 C C . VAL A 1 106 ? 2.377 -0.212 2.952 1.00 96.19 106 VAL A C 1
ATOM 885 O O . VAL A 1 106 ? 2.732 -0.354 1.788 1.00 96.19 106 VAL A O 1
ATOM 888 N N . TYR A 1 107 ? 1.254 -0.762 3.411 1.00 95.06 107 TYR A N 1
ATOM 889 C CA . TYR A 1 107 ? 0.407 -1.570 2.544 1.00 95.06 107 TYR A CA 1
ATOM 890 C C . TYR A 1 107 ? -0.229 -0.743 1.424 1.00 95.06 107 TYR A C 1
ATOM 892 O O . TYR A 1 107 ? -0.273 -1.199 0.288 1.00 95.06 107 TYR A O 1
ATOM 900 N N . SER A 1 108 ? -0.679 0.479 1.727 1.00 93.31 108 SER A N 1
ATOM 901 C CA . SER A 1 108 ? -1.309 1.368 0.747 1.00 93.31 108 SER A CA 1
ATOM 902 C C . SER A 1 108 ? -0.395 1.718 -0.427 1.00 93.31 108 SER A C 1
ATOM 904 O O . SER A 1 108 ? -0.883 1.835 -1.545 1.00 93.31 108 SER A O 1
ATOM 906 N N . HIS A 1 109 ? 0.915 1.791 -0.188 1.00 92.50 109 HIS A N 1
ATOM 907 C CA . HIS A 1 109 ? 1.917 1.930 -1.238 1.00 92.50 109 HIS A CA 1
ATOM 908 C C . HIS A 1 109 ? 1.879 0.748 -2.198 1.00 92.50 109 HIS A C 1
ATOM 910 O O . HIS A 1 109 ? 1.626 0.930 -3.374 1.00 92.50 109 HIS A O 1
ATOM 916 N N . TYR A 1 110 ? 1.991 -0.481 -1.691 1.00 89.19 110 TYR A N 1
ATOM 917 C CA . TYR A 1 110 ? 1.964 -1.651 -2.565 1.00 89.19 110 TYR A CA 1
ATOM 918 C C . TYR A 1 110 ? 0.631 -1.850 -3.297 1.00 89.19 110 TYR A C 1
ATOM 920 O O . TYR A 1 110 ? 0.592 -2.474 -4.354 1.00 89.19 110 TYR A O 1
ATOM 928 N N . ILE A 1 111 ? -0.480 -1.361 -2.736 1.00 88.19 111 ILE A N 1
ATOM 929 C CA . ILE A 1 111 ? -1.759 -1.314 -3.457 1.00 88.19 111 ILE A CA 1
ATOM 930 C C . ILE A 1 111 ? -1.666 -0.351 -4.646 1.00 88.19 111 ILE A C 1
ATOM 932 O O . ILE A 1 111 ? -2.220 -0.654 -5.702 1.00 88.19 111 ILE A O 1
ATOM 936 N N . ALA A 1 112 ? -0.996 0.789 -4.466 1.00 85.44 112 ALA A N 1
ATOM 937 C CA . ALA A 1 112 ? -0.780 1.776 -5.512 1.00 85.44 112 ALA A CA 1
ATOM 938 C C . ALA A 1 112 ? 0.193 1.259 -6.588 1.00 85.44 112 ALA A C 1
ATOM 940 O O . ALA A 1 112 ? -0.206 1.259 -7.749 1.00 85.44 112 ALA A O 1
ATOM 941 N N . ASP A 1 113 ? 1.339 0.67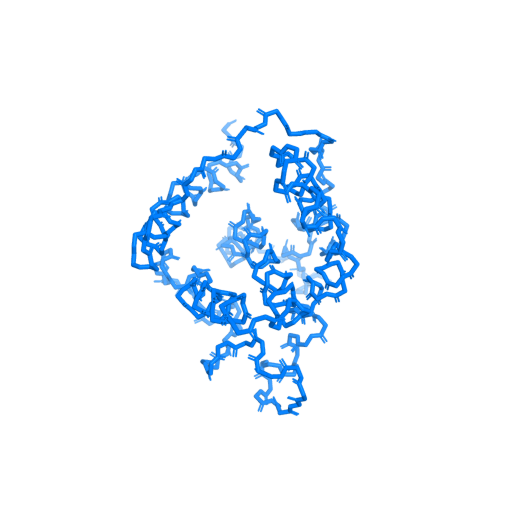1 -6.216 1.00 83.75 113 ASP A N 1
ATOM 942 C CA . ASP A 1 113 ? 2.264 -0.003 -7.151 1.00 83.75 113 ASP A CA 1
ATOM 943 C C . ASP A 1 113 ? 1.522 -1.022 -8.021 1.00 83.75 113 ASP A C 1
ATOM 945 O O . ASP A 1 113 ? 1.708 -1.114 -9.231 1.00 83.75 113 ASP A O 1
ATOM 949 N N . PHE A 1 114 ? 0.629 -1.803 -7.405 1.00 80.81 114 PHE A N 1
ATOM 950 C CA . PHE A 1 114 ? -0.153 -2.802 -8.122 1.00 80.81 114 PHE A CA 1
ATOM 951 C C . PHE A 1 114 ? -1.133 -2.164 -9.128 1.00 80.81 114 PHE A C 1
ATOM 953 O O . PHE A 1 114 ? -1.533 -2.791 -10.107 1.00 80.81 114 PHE A O 1
ATOM 960 N N . ALA A 1 115 ? -1.564 -0.924 -8.933 1.00 77.12 115 ALA A N 1
ATOM 961 C CA . ALA A 1 115 ? -2.379 -0.243 -9.933 1.00 77.12 115 ALA A CA 1
ATOM 962 C C . ALA A 1 115 ? -1.541 0.270 -11.119 1.00 77.12 115 ALA A C 1
ATOM 964 O O . ALA A 1 115 ? -2.105 0.490 -12.195 1.00 77.12 115 ALA A O 1
ATOM 965 N N . GLU A 1 116 ? -0.226 0.427 -10.943 1.00 78.94 116 GLU A N 1
ATOM 966 C CA . GLU A 1 116 ? 0.671 1.055 -11.906 1.00 78.94 116 GLU A CA 1
ATOM 967 C C . GLU A 1 116 ? 1.259 0.051 -12.913 1.00 78.94 116 GLU A C 1
ATOM 969 O O . GLU A 1 116 ? 1.928 -0.920 -12.542 1.00 78.94 116 GLU A O 1
ATOM 974 N N . PRO A 1 117 ? 1.066 0.271 -14.228 1.00 74.44 117 PRO A N 1
ATOM 975 C CA . PRO A 1 117 ? 1.495 -0.712 -15.214 1.00 74.44 117 PRO A CA 1
ATOM 976 C C . PRO A 1 117 ? 3.010 -0.941 -15.321 1.00 74.44 117 PRO A C 1
ATOM 978 O O . PRO A 1 117 ? 3.436 -1.997 -15.804 1.00 74.44 117 PRO A O 1
ATOM 981 N N . ALA A 1 118 ? 3.821 0.013 -14.846 1.00 77.00 118 ALA A N 1
ATOM 982 C CA . ALA A 1 118 ? 5.280 -0.089 -14.788 1.00 77.00 118 ALA A CA 1
ATOM 983 C C . ALA A 1 118 ? 5.747 -1.355 -14.047 1.00 77.00 118 ALA A C 1
ATOM 985 O O . ALA A 1 118 ? 6.725 -1.985 -14.453 1.00 77.00 118 ALA A O 1
ATOM 986 N N . HIS A 1 119 ? 4.999 -1.792 -13.028 1.00 77.25 119 HIS A N 1
ATOM 987 C CA . HIS A 1 119 ? 5.331 -2.964 -12.214 1.00 77.25 119 HIS A CA 1
ATOM 988 C C . HIS A 1 119 ? 5.023 -4.312 -12.888 1.00 77.25 119 HIS A C 1
ATOM 990 O O . HIS A 1 119 ? 5.379 -5.360 -12.343 1.00 77.25 119 HIS A O 1
ATOM 996 N N . TYR A 1 120 ? 4.408 -4.308 -14.076 1.00 74.12 120 TYR A N 1
ATOM 997 C CA . TYR A 1 120 ? 4.101 -5.525 -14.839 1.00 74.12 120 TYR A CA 1
ATOM 998 C C . TYR A 1 120 ? 4.865 -5.625 -16.151 1.00 74.12 120 TYR A C 1
ATOM 1000 O O . TYR A 1 120 ? 5.283 -6.716 -16.531 1.00 74.12 120 TYR A O 1
ATOM 1008 N N . TYR A 1 121 ? 5.025 -4.500 -16.850 1.00 70.38 121 TYR A N 1
ATOM 1009 C CA . TYR A 1 121 ? 5.369 -4.503 -18.271 1.00 70.38 121 TYR A CA 1
ATOM 1010 C C . TYR A 1 121 ? 6.768 -4.015 -18.604 1.00 70.38 121 TYR A C 1
ATOM 1012 O O . TYR A 1 121 ? 7.143 -4.079 -19.769 1.00 70.38 121 TYR A O 1
ATOM 1020 N N . GLU A 1 122 ? 7.562 -3.577 -17.627 1.00 69.94 122 GLU A N 1
ATOM 1021 C CA . GLU A 1 122 ? 8.909 -3.042 -17.863 1.00 69.94 122 GLU A CA 1
ATOM 1022 C C . GLU A 1 122 ? 9.748 -3.925 -18.811 1.00 69.94 122 GLU A C 1
ATOM 1024 O O . GLU A 1 122 ? 10.310 -3.442 -19.794 1.00 69.94 122 GLU A O 1
ATOM 1029 N N . LEU A 1 123 ? 9.773 -5.240 -18.567 1.00 65.69 123 LEU A N 1
ATOM 1030 C CA . LEU A 1 123 ? 10.522 -6.192 -19.394 1.00 65.69 123 LEU A CA 1
ATOM 1031 C C . LEU A 1 123 ? 9.897 -6.447 -20.760 1.00 65.69 123 LEU A C 1
ATOM 1033 O O . LEU A 1 123 ? 10.618 -6.586 -21.745 1.00 65.69 123 LEU A O 1
ATOM 1037 N N . ASP A 1 124 ? 8.576 -6.571 -20.819 1.00 71.38 124 ASP A N 1
ATOM 1038 C CA . ASP A 1 124 ? 7.888 -6.895 -22.065 1.00 71.38 124 ASP A CA 1
ATOM 1039 C C . ASP A 1 124 ? 7.896 -5.688 -23.014 1.00 71.38 124 ASP A C 1
ATOM 1041 O O . ASP A 1 124 ? 8.132 -5.853 -24.210 1.00 71.38 124 ASP A O 1
ATOM 1045 N N . ILE A 1 125 ? 7.786 -4.467 -22.478 1.00 70.81 125 ILE A N 1
ATOM 1046 C CA . ILE A 1 125 ? 8.014 -3.217 -23.215 1.00 70.81 125 ILE A CA 1
ATOM 1047 C C . ILE A 1 125 ? 9.461 -3.153 -23.698 1.00 70.81 125 ILE A C 1
ATOM 1049 O O . ILE A 1 125 ? 9.678 -2.945 -24.887 1.00 70.81 125 ILE A O 1
ATOM 1053 N N . GLY A 1 126 ? 10.445 -3.408 -22.830 1.00 66.75 126 GLY A N 1
ATOM 1054 C CA . GLY A 1 126 ? 11.857 -3.409 -23.227 1.00 66.75 126 GLY A CA 1
ATOM 1055 C C . GLY A 1 126 ? 12.212 -4.468 -24.283 1.00 66.75 126 GLY A C 1
ATOM 1056 O O . GLY A 1 126 ? 13.173 -4.292 -25.027 1.00 66.75 126 GLY A O 1
ATOM 1057 N N . ARG A 1 127 ? 11.440 -5.560 -24.392 1.00 70.19 127 ARG A N 1
ATOM 1058 C CA . ARG A 1 127 ? 11.580 -6.564 -25.465 1.00 70.19 127 ARG A CA 1
ATOM 1059 C C . ARG A 1 127 ? 10.975 -6.103 -26.792 1.00 70.19 127 ARG A C 1
ATOM 1061 O O . ARG A 1 127 ? 11.533 -6.417 -27.839 1.00 70.19 127 ARG A O 1
ATOM 1068 N N . LEU A 1 128 ? 9.835 -5.413 -26.755 1.00 71.81 128 LEU A N 1
ATOM 1069 C CA . LEU A 1 128 ? 9.130 -4.932 -27.951 1.00 71.81 128 LEU A CA 1
ATOM 1070 C C . LEU A 1 128 ? 9.750 -3.652 -28.519 1.00 71.81 128 LEU A C 1
ATOM 1072 O O . LEU A 1 128 ? 9.834 -3.478 -29.733 1.00 71.81 128 LEU A O 1
ATOM 1076 N N . LEU A 1 129 ? 10.187 -2.767 -27.632 1.00 73.44 129 LEU A N 1
ATOM 1077 C CA . LEU A 1 129 ? 10.801 -1.484 -27.928 1.00 73.44 129 LEU A CA 1
ATOM 1078 C C . LEU A 1 129 ? 12.148 -1.451 -27.209 1.00 73.44 129 LEU A C 1
ATOM 1080 O O . LEU A 1 129 ? 12.225 -0.864 -26.135 1.00 73.44 129 LEU A O 1
ATOM 1084 N N . PRO A 1 130 ? 13.197 -2.103 -27.740 1.00 69.38 130 PRO A N 1
ATOM 1085 C CA . PRO A 1 130 ? 14.501 -2.096 -27.096 1.00 69.38 130 PRO A CA 1
ATOM 1086 C C . PRO A 1 130 ? 15.047 -0.667 -26.978 1.00 69.38 130 PRO A C 1
ATOM 1088 O O . PRO A 1 130 ? 14.777 0.172 -27.847 1.00 69.38 130 PRO A O 1
ATOM 1091 N N . PRO A 1 131 ? 15.823 -0.377 -25.920 1.00 66.25 131 PRO A N 1
ATOM 1092 C CA . PRO A 1 131 ? 16.401 0.941 -25.732 1.00 66.25 131 PRO A CA 1
ATOM 1093 C C . PRO A 1 131 ? 17.292 1.317 -26.921 1.00 66.25 131 PRO A C 1
ATOM 1095 O O . PRO A 1 131 ? 17.998 0.453 -27.453 1.00 66.25 131 PRO A O 1
ATOM 1098 N N . PRO A 1 132 ? 17.310 2.600 -27.329 1.00 69.38 132 PRO A N 1
ATOM 1099 C CA . PRO A 1 132 ? 18.290 3.097 -28.284 1.00 69.38 132 PRO A CA 1
ATOM 1100 C C . PRO A 1 132 ? 19.714 2.725 -27.851 1.00 69.38 132 PRO A C 1
ATOM 1102 O O . PRO A 1 132 ? 20.024 2.715 -26.658 1.00 69.38 132 PRO A O 1
ATOM 1105 N N . ALA A 1 133 ? 20.598 2.439 -28.810 1.00 72.00 133 ALA A N 1
ATOM 1106 C CA . ALA A 1 133 ? 21.967 1.997 -28.519 1.00 72.00 133 ALA A CA 1
ATOM 1107 C C . ALA A 1 133 ? 22.784 3.022 -27.703 1.00 72.00 133 ALA A C 1
ATOM 1109 O O . ALA A 1 133 ? 23.715 2.646 -26.996 1.00 72.00 133 ALA A O 1
ATOM 1110 N N . ASP A 1 134 ? 22.425 4.306 -27.772 1.00 73.25 134 ASP A N 1
ATOM 1111 C CA . ASP A 1 134 ? 23.007 5.410 -27.002 1.00 73.25 134 ASP A CA 1
ATOM 1112 C C . ASP A 1 134 ? 22.336 5.623 -25.629 1.00 73.25 134 ASP A C 1
ATOM 1114 O O . ASP A 1 134 ? 22.770 6.470 -24.850 1.00 73.25 134 ASP A O 1
ATOM 1118 N N . ARG A 1 135 ? 21.286 4.853 -25.313 1.00 63.09 135 ARG A N 1
ATOM 1119 C CA . ARG A 1 135 ? 20.485 4.935 -24.081 1.00 63.09 135 ARG A CA 1
ATOM 1120 C C . ARG A 1 135 ? 20.156 3.547 -23.537 1.00 63.09 135 ARG A C 1
ATOM 1122 O O . ARG A 1 135 ? 19.015 3.264 -23.188 1.00 63.09 135 ARG A O 1
ATOM 1129 N N . LEU A 1 136 ? 21.162 2.677 -23.435 1.00 56.03 136 LEU A N 1
ATOM 1130 C CA . LEU A 1 136 ? 21.011 1.296 -22.942 1.00 56.03 136 LEU A CA 1
ATOM 1131 C C . LEU A 1 136 ? 20.436 1.199 -21.515 1.00 56.03 136 LEU A C 1
ATOM 1133 O O . LEU A 1 136 ? 19.962 0.140 -21.120 1.00 56.03 136 LEU A O 1
ATOM 1137 N N . ASN A 1 137 ? 20.464 2.296 -20.754 1.00 55.59 137 ASN A N 1
ATOM 1138 C CA . ASN A 1 137 ? 19.841 2.436 -19.441 1.00 55.59 137 ASN A CA 1
ATOM 1139 C C . ASN A 1 137 ? 18.444 3.081 -19.499 1.00 55.59 137 ASN A C 1
ATOM 1141 O O . ASN A 1 137 ? 18.047 3.717 -18.526 1.00 55.59 137 ASN A O 1
ATOM 1145 N N . CYS A 1 138 ? 17.723 2.998 -20.623 1.00 53.56 138 CYS A N 1
ATOM 1146 C CA . CYS A 1 138 ? 16.368 3.537 -20.721 1.00 53.56 138 CYS A CA 1
ATOM 1147 C C . CYS A 1 138 ? 15.482 2.886 -19.647 1.00 53.56 138 CYS A C 1
ATOM 1149 O O . CYS A 1 138 ? 15.091 1.725 -19.759 1.00 53.56 138 CYS A O 1
ATOM 1151 N N . GLU A 1 139 ? 15.213 3.627 -18.573 1.00 70.38 139 GLU A N 1
ATOM 1152 C CA . GLU A 1 139 ? 14.369 3.180 -17.470 1.00 70.38 139 GLU A CA 1
ATOM 1153 C C . GLU A 1 139 ? 12.903 3.330 -17.886 1.00 70.38 139 GLU A C 1
ATOM 1155 O O . GLU A 1 139 ? 12.229 4.275 -17.475 1.00 70.38 139 GLU A O 1
ATOM 1160 N N . TYR A 1 140 ? 12.398 2.407 -18.716 1.00 71.06 140 TYR A N 1
ATOM 1161 C CA . TYR A 1 140 ? 10.976 2.361 -19.091 1.00 71.06 140 TYR A CA 1
ATOM 1162 C C . TYR A 1 140 ? 10.069 2.437 -17.863 1.00 71.06 140 TYR A C 1
ATOM 1164 O O . TYR A 1 140 ? 9.059 3.128 -17.896 1.00 71.06 140 TYR A O 1
ATOM 1172 N N . HIS A 1 141 ? 10.480 1.792 -16.767 1.00 75.19 141 HIS A N 1
ATOM 1173 C CA . HIS A 1 141 ? 9.828 1.873 -15.463 1.00 75.19 141 HIS A CA 1
ATOM 1174 C C . HIS A 1 141 ? 9.585 3.320 -15.035 1.00 75.19 141 HIS A C 1
ATOM 1176 O O . HIS A 1 141 ? 8.448 3.742 -14.856 1.00 75.19 141 HIS A O 1
ATOM 1182 N N . ARG A 1 142 ? 10.658 4.110 -14.967 1.00 75.56 142 ARG A N 1
ATOM 1183 C CA . ARG A 1 142 ? 10.604 5.511 -14.569 1.00 75.56 142 ARG A CA 1
ATOM 1184 C C . ARG A 1 142 ? 9.835 6.364 -15.569 1.00 75.56 142 ARG A C 1
ATOM 1186 O O . ARG A 1 142 ? 9.115 7.261 -15.161 1.00 75.56 142 ARG A O 1
ATOM 1193 N N . MET A 1 143 ? 9.972 6.095 -16.866 1.00 74.88 143 MET A N 1
ATOM 1194 C CA . MET A 1 143 ? 9.237 6.837 -17.893 1.00 74.88 143 MET A CA 1
ATOM 1195 C C . MET A 1 143 ? 7.723 6.629 -17.793 1.00 74.88 143 MET A C 1
ATOM 1197 O O . MET A 1 143 ? 6.975 7.571 -18.035 1.00 74.88 143 MET A O 1
ATOM 1201 N N . ILE A 1 144 ? 7.280 5.416 -17.449 1.00 74.62 144 ILE A N 1
ATOM 1202 C CA . ILE A 1 144 ? 5.866 5.105 -17.214 1.00 74.62 144 ILE A CA 1
ATOM 1203 C C . ILE A 1 144 ? 5.411 5.727 -15.896 1.00 74.62 144 ILE A C 1
ATOM 1205 O O . ILE A 1 144 ? 4.356 6.354 -15.863 1.00 74.62 144 ILE A O 1
ATOM 1209 N N . GLU A 1 145 ? 6.214 5.598 -14.836 1.00 76.31 145 GLU A N 1
ATOM 1210 C CA . GLU A 1 145 ? 5.911 6.245 -13.562 1.00 76.31 145 GLU A CA 1
ATOM 1211 C C . GLU A 1 145 ? 5.820 7.765 -13.704 1.00 76.31 145 GLU A C 1
ATOM 1213 O O . GLU A 1 145 ? 4.997 8.353 -13.034 1.00 76.31 145 GLU A O 1
ATOM 1218 N N . ASP A 1 146 ? 6.648 8.423 -14.523 1.00 76.44 146 ASP A N 1
ATOM 1219 C CA . ASP A 1 146 ? 6.693 9.891 -14.673 1.00 76.44 146 ASP A CA 1
ATOM 1220 C C . ASP A 1 146 ? 5.471 10.482 -15.414 1.00 76.44 146 ASP A C 1
ATOM 1222 O O . ASP A 1 146 ? 5.382 11.699 -15.591 1.00 76.44 146 ASP A O 1
ATOM 1226 N N . ILE A 1 147 ? 4.497 9.651 -15.804 1.00 75.19 147 ILE A N 1
ATOM 1227 C CA . ILE A 1 147 ? 3.203 10.097 -16.330 1.00 75.19 147 ILE A CA 1
ATOM 1228 C C . ILE A 1 147 ? 2.298 10.523 -15.167 1.00 75.19 147 ILE A C 1
ATOM 1230 O O . ILE A 1 147 ? 1.797 9.688 -14.418 1.00 75.19 147 ILE A O 1
ATOM 1234 N N . ASP A 1 148 ? 2.036 11.828 -15.048 1.00 70.75 148 ASP A N 1
ATOM 1235 C CA . ASP A 1 148 ? 1.230 12.391 -13.960 1.00 70.75 148 ASP A CA 1
ATOM 1236 C C . ASP A 1 148 ? -0.147 11.712 -13.809 1.00 70.75 148 ASP A C 1
ATOM 1238 O O . ASP A 1 148 ? -0.922 11.568 -14.759 1.00 70.75 148 ASP A O 1
ATOM 1242 N N . CYS A 1 149 ? -0.490 11.367 -12.565 1.00 71.00 149 CYS A N 1
ATOM 1243 C CA . CYS A 1 149 ? -1.831 10.913 -12.220 1.00 71.00 149 CYS A CA 1
ATOM 1244 C C . CYS A 1 149 ? -2.827 12.071 -12.378 1.00 71.00 149 CYS A C 1
ATOM 1246 O O . CYS A 1 149 ? -2.748 13.071 -11.665 1.00 71.00 149 CYS A O 1
ATOM 1248 N N . THR A 1 150 ? -3.796 11.912 -13.279 1.00 78.44 150 THR A N 1
ATOM 1249 C CA . THR A 1 150 ? -4.853 12.905 -13.540 1.00 78.44 150 THR A CA 1
ATOM 1250 C C . THR A 1 150 ? -6.078 12.733 -12.636 1.00 78.44 150 THR A C 1
ATOM 1252 O O . THR A 1 150 ? -7.094 13.399 -12.830 1.00 78.44 150 THR A O 1
ATOM 1255 N N . VAL A 1 151 ? -6.041 11.796 -11.681 1.00 78.06 151 VAL A N 1
ATOM 1256 C CA . VAL A 1 151 ? -7.158 11.548 -10.762 1.00 78.06 151 VAL A CA 1
ATOM 1257 C C . VAL A 1 151 ? -7.114 12.568 -9.630 1.00 78.06 151 VAL A C 1
ATOM 1259 O O . VAL A 1 151 ? -6.295 12.477 -8.719 1.00 78.06 151 VAL A O 1
ATOM 1262 N N . GLU A 1 152 ? -8.039 13.521 -9.672 1.00 81.75 152 GLU A N 1
ATOM 1263 C CA . GLU A 1 152 ? -8.137 14.600 -8.679 1.00 81.75 152 GLU A CA 1
ATOM 1264 C C . GLU A 1 152 ? -9.226 14.356 -7.627 1.00 81.75 152 GLU A C 1
ATOM 1266 O O . GLU A 1 152 ? -9.233 14.985 -6.571 1.00 81.75 152 GLU A O 1
ATOM 1271 N N . SER A 1 153 ? -10.165 13.446 -7.895 1.00 82.38 153 SER A N 1
ATOM 1272 C CA . SER A 1 153 ? -11.252 13.119 -6.973 1.00 82.38 153 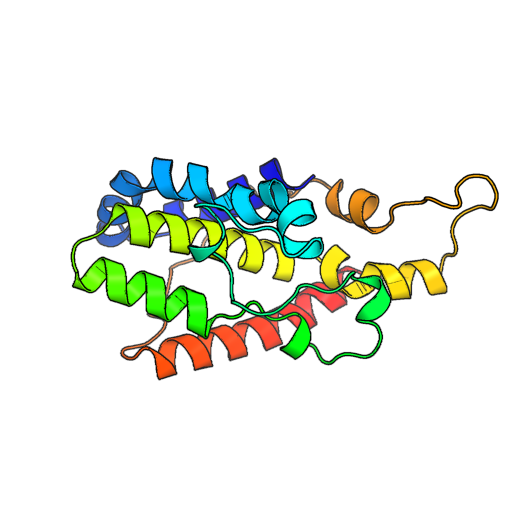SER A CA 1
ATOM 1273 C C . SER A 1 153 ? -11.718 11.676 -7.134 1.00 82.38 153 SER A C 1
ATOM 1275 O O . SER A 1 153 ? -11.561 11.061 -8.189 1.00 82.38 153 SER A O 1
ATOM 1277 N N . MET A 1 154 ? -12.314 11.129 -6.073 1.00 81.12 154 MET A N 1
ATOM 1278 C CA . MET A 1 154 ? -12.866 9.779 -6.071 1.00 81.12 154 MET A CA 1
ATOM 1279 C C . MET A 1 154 ? -14.313 9.806 -5.574 1.00 81.12 154 MET A C 1
ATOM 1281 O O . MET A 1 154 ? -14.576 10.005 -4.392 1.00 81.12 154 MET A O 1
ATOM 1285 N N . CYS A 1 155 ? -15.270 9.551 -6.470 1.00 79.38 155 CYS A N 1
ATOM 1286 C CA . CYS A 1 155 ? -16.671 9.340 -6.101 1.00 79.38 155 CYS A CA 1
ATOM 1287 C C . CYS A 1 155 ? -16.907 7.856 -5.771 1.00 79.38 155 CYS A C 1
ATOM 1289 O O . CYS A 1 155 ? -17.625 7.139 -6.468 1.00 79.38 155 CYS A O 1
ATOM 1291 N N . TYR A 1 156 ? -16.238 7.361 -4.729 1.00 82.31 156 TYR A N 1
ATOM 1292 C CA . TYR A 1 156 ? -16.368 5.979 -4.274 1.00 82.31 156 TYR A CA 1
ATOM 1293 C C . TYR A 1 156 ? -16.852 5.944 -2.832 1.00 82.31 156 TYR A C 1
ATOM 1295 O O . TYR A 1 156 ? -16.372 6.686 -1.984 1.00 82.31 156 TYR A O 1
ATOM 1303 N N . ARG A 1 157 ? -17.790 5.040 -2.541 1.00 82.62 157 ARG A N 1
ATOM 1304 C CA . ARG A 1 157 ? -18.209 4.745 -1.171 1.00 82.62 157 ARG A CA 1
ATOM 1305 C C . ARG A 1 157 ? -17.593 3.413 -0.747 1.00 82.62 157 ARG A C 1
ATOM 1307 O O . ARG A 1 157 ? -18.028 2.378 -1.266 1.00 82.62 157 ARG A O 1
ATOM 1314 N N . PRO A 1 158 ? -16.634 3.408 0.199 1.00 84.31 158 PRO A N 1
ATOM 1315 C CA . PRO A 1 158 ? -16.043 2.184 0.712 1.00 84.31 158 PRO A CA 1
ATOM 1316 C C . PRO A 1 158 ? -17.108 1.208 1.202 1.00 84.31 158 PRO A C 1
ATOM 1318 O O . PRO A 1 158 ? -18.060 1.576 1.895 1.00 84.31 158 PRO A O 1
ATOM 1321 N N . ARG A 1 159 ? -16.942 -0.056 0.818 1.00 85.19 159 ARG A N 1
ATOM 1322 C CA . ARG A 1 159 ? -17.792 -1.168 1.243 1.00 85.19 159 ARG A CA 1
ATOM 1323 C C . ARG A 1 159 ? -17.033 -2.000 2.260 1.00 85.19 159 ARG A C 1
ATOM 1325 O O . ARG A 1 159 ? -15.807 -2.082 2.200 1.00 85.19 159 ARG A O 1
ATOM 1332 N N . LEU A 1 160 ? -17.764 -2.636 3.172 1.00 85.81 160 LEU A N 1
ATOM 1333 C CA . LEU A 1 160 ? -17.151 -3.553 4.123 1.00 85.81 160 LEU A CA 1
ATOM 1334 C C . LEU A 1 160 ? -16.449 -4.678 3.362 1.00 85.81 160 LEU A C 1
ATOM 1336 O O . LEU A 1 160 ? -17.066 -5.389 2.565 1.00 85.81 160 LEU A O 1
ATOM 1340 N N . LEU A 1 161 ? -15.154 -4.821 3.620 1.00 87.31 161 LEU A N 1
ATOM 1341 C CA . LEU A 1 161 ? -14.332 -5.797 2.933 1.00 87.31 161 LEU A CA 1
ATOM 1342 C C . LEU A 1 161 ? -14.653 -7.222 3.404 1.00 87.31 161 LEU A C 1
ATOM 1344 O O . LEU A 1 161 ? -14.793 -8.100 2.567 1.00 87.31 161 LEU A O 1
ATOM 1348 N N . GLY A 1 162 ? -14.865 -7.444 4.701 1.00 90.50 162 GLY A N 1
ATOM 1349 C CA . GLY A 1 162 ? -15.280 -8.733 5.263 1.00 90.50 162 GLY A CA 1
ATOM 1350 C C . GLY A 1 162 ? -15.453 -8.666 6.780 1.00 90.50 162 GLY A C 1
ATOM 1351 O O . GLY A 1 162 ? -15.124 -7.652 7.395 1.00 90.50 162 GLY A O 1
ATOM 1352 N N . PHE A 1 163 ? -15.959 -9.743 7.378 1.00 90.94 163 PHE A N 1
ATOM 1353 C CA . PHE A 1 163 ? -16.141 -9.892 8.829 1.00 90.94 163 PHE A CA 1
ATOM 1354 C C . PHE A 1 163 ? -15.042 -10.731 9.494 1.00 90.94 163 PHE A C 1
ATOM 1356 O O . PHE A 1 163 ? -14.930 -10.752 10.717 1.00 90.94 163 PHE A O 1
ATOM 1363 N N . SER A 1 164 ? -14.210 -11.407 8.699 1.00 92.06 164 SER A N 1
ATOM 1364 C CA . SER A 1 164 ? -13.046 -12.162 9.166 1.00 92.06 164 SER A CA 1
ATOM 1365 C C . SER A 1 164 ? -11.797 -11.797 8.369 1.00 92.06 164 SER A C 1
ATOM 1367 O O . SER A 1 164 ? -11.888 -11.343 7.229 1.00 92.06 164 SER A O 1
ATOM 1369 N N . GLU A 1 165 ? -10.622 -12.048 8.948 1.00 91.94 165 GLU A N 1
ATOM 1370 C CA . GLU A 1 165 ? -9.333 -11.862 8.267 1.00 91.94 165 GLU A CA 1
ATOM 1371 C C . GLU A 1 165 ? -9.274 -12.644 6.946 1.00 91.94 165 GLU A C 1
ATOM 1373 O O . GLU A 1 165 ? -8.861 -12.104 5.923 1.00 91.94 165 GLU A O 1
ATOM 1378 N N . GLY A 1 166 ? -9.750 -13.895 6.949 1.00 92.31 166 GLY A N 1
ATOM 1379 C CA . GLY A 1 166 ? -9.783 -14.742 5.755 1.00 92.31 166 GLY A CA 1
ATOM 1380 C C . GLY A 1 166 ? -10.685 -14.184 4.654 1.00 92.31 166 GLY A C 1
ATOM 1381 O O . GLY A 1 166 ? -10.278 -14.134 3.495 1.00 92.31 166 GLY A O 1
ATOM 1382 N N . GLU A 1 167 ? -11.880 -13.703 5.008 1.00 93.69 167 GLU A N 1
ATOM 1383 C CA . GLU A 1 167 ? -12.798 -13.081 4.045 1.00 93.69 167 GLU A CA 1
ATOM 1384 C C . GLU A 1 167 ? -12.218 -11.785 3.465 1.00 93.69 167 GLU A C 1
ATOM 1386 O O . GLU A 1 167 ? -12.334 -11.542 2.261 1.00 93.69 167 GLU A O 1
ATOM 1391 N N . MET A 1 168 ? -11.560 -10.975 4.303 1.00 92.81 168 MET A N 1
ATOM 1392 C CA . MET A 1 168 ? -10.921 -9.739 3.862 1.00 92.81 168 MET A CA 1
ATOM 1393 C C . MET A 1 168 ? -9.818 -10.007 2.837 1.00 92.81 168 MET A C 1
ATOM 1395 O O . MET A 1 168 ? -9.809 -9.386 1.775 1.00 92.81 168 MET A O 1
ATOM 1399 N N . ILE A 1 169 ? -8.925 -10.957 3.131 1.00 91.88 169 ILE A N 1
ATOM 1400 C CA . ILE A 1 169 ? -7.829 -11.345 2.235 1.00 91.88 169 ILE A CA 1
ATOM 1401 C C . ILE A 1 169 ? -8.389 -11.889 0.919 1.00 91.88 169 ILE A C 1
ATOM 1403 O O . ILE A 1 169 ? -8.008 -11.413 -0.147 1.00 91.88 169 ILE A O 1
ATOM 1407 N N . PHE A 1 170 ? -9.345 -12.821 0.985 1.00 90.25 170 PHE A N 1
ATOM 1408 C CA . PHE A 1 170 ? -9.951 -13.418 -0.205 1.00 90.25 170 PHE A CA 1
ATOM 1409 C C . PHE A 1 170 ? -10.565 -12.364 -1.139 1.00 90.25 170 PHE A C 1
ATOM 1411 O O . PHE A 1 170 ? -10.340 -12.380 -2.351 1.00 90.25 170 PHE A O 1
ATOM 1418 N N . ARG A 1 171 ? -11.325 -11.412 -0.585 1.00 90.81 171 ARG A N 1
ATOM 1419 C CA . ARG A 1 171 ? -11.958 -10.356 -1.385 1.00 90.81 171 ARG A CA 1
ATOM 1420 C C . ARG A 1 171 ? -10.957 -9.339 -1.923 1.00 90.81 171 ARG A C 1
ATOM 1422 O O . ARG A 1 171 ? -11.154 -8.882 -3.046 1.00 90.81 171 ARG A O 1
ATOM 1429 N N . LEU A 1 172 ? -9.897 -9.006 -1.183 1.00 89.06 172 LEU A N 1
ATOM 1430 C CA . LEU A 1 172 ? -8.807 -8.163 -1.694 1.00 89.06 172 LEU A CA 1
ATOM 1431 C C . LEU A 1 172 ? -8.111 -8.821 -2.883 1.00 89.06 172 LEU A C 1
ATOM 1433 O O . LEU A 1 172 ? -8.023 -8.212 -3.944 1.00 89.06 172 LEU A O 1
ATOM 1437 N N . GLU A 1 173 ? -7.695 -10.080 -2.745 1.00 86.94 173 GLU A N 1
ATOM 1438 C CA . GLU A 1 173 ? -7.024 -10.824 -3.818 1.00 86.94 173 GLU A CA 1
ATOM 1439 C C . GLU A 1 173 ? -7.910 -10.961 -5.066 1.00 86.94 173 GLU A C 1
ATOM 1441 O O . GLU A 1 173 ? -7.445 -10.776 -6.191 1.00 86.94 173 GLU A O 1
ATOM 1446 N N . SER A 1 174 ? -9.216 -11.187 -4.888 1.00 85.88 174 SER A N 1
ATOM 1447 C CA . SER A 1 174 ? -10.182 -11.188 -5.994 1.00 85.88 174 SER A CA 1
ATOM 1448 C C . SER A 1 174 ? -10.264 -9.830 -6.712 1.00 85.88 174 SER A C 1
ATOM 1450 O O . SER A 1 174 ? -10.344 -9.779 -7.944 1.00 85.88 174 SER A O 1
ATOM 1452 N N . ARG A 1 175 ? -10.203 -8.719 -5.965 1.00 85.50 175 ARG A N 1
ATOM 1453 C CA . ARG A 1 175 ? -10.184 -7.369 -6.546 1.00 85.50 175 ARG A CA 1
ATOM 1454 C C . ARG A 1 175 ? -8.882 -7.071 -7.269 1.00 85.50 175 ARG A C 1
ATOM 1456 O O . ARG A 1 175 ? -8.955 -6.529 -8.365 1.00 85.50 175 ARG A O 1
ATOM 1463 N N . PHE A 1 176 ? -7.736 -7.484 -6.736 1.00 83.94 176 PHE A N 1
ATOM 1464 C CA . PHE A 1 176 ? -6.464 -7.336 -7.439 1.00 83.94 176 PHE A CA 1
ATOM 1465 C C . PHE A 1 176 ? -6.440 -8.100 -8.761 1.00 83.94 176 PHE A C 1
ATOM 1467 O O . PHE A 1 176 ? -6.035 -7.543 -9.772 1.00 83.94 176 PHE A O 1
ATOM 1474 N N . ASN A 1 177 ? -6.967 -9.326 -8.806 1.00 80.31 177 ASN A N 1
ATOM 1475 C CA . ASN A 1 177 ? -7.087 -10.056 -10.072 1.00 80.31 177 ASN A CA 1
ATOM 1476 C C . ASN A 1 177 ? -7.941 -9.301 -11.107 1.00 80.31 177 ASN A C 1
ATOM 1478 O O . ASN A 1 177 ? -7.648 -9.347 -12.298 1.00 80.31 177 ASN A O 1
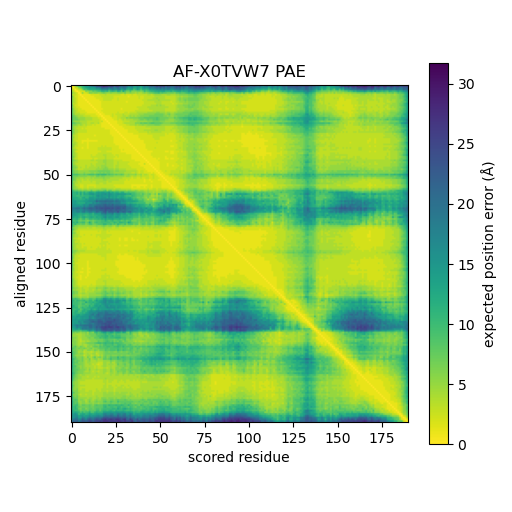ATOM 1482 N N . SER A 1 178 ? -8.982 -8.592 -10.657 1.00 81.06 178 SER A N 1
ATOM 1483 C CA . SER A 1 178 ? -9.822 -7.771 -11.541 1.00 81.06 178 SER A CA 1
ATOM 1484 C C . SER A 1 178 ? -9.095 -6.499 -11.992 1.00 81.06 178 SER A C 1
ATOM 1486 O O . SER A 1 178 ? -9.184 -6.122 -13.156 1.00 81.06 178 SER A O 1
ATOM 1488 N N . LEU A 1 179 ? -8.371 -5.849 -11.074 1.00 78.06 179 LEU A N 1
ATOM 1489 C CA . LEU A 1 179 ? -7.595 -4.639 -11.342 1.00 78.06 179 LEU A CA 1
ATOM 1490 C C . LEU A 1 179 ? -6.456 -4.916 -12.320 1.00 78.06 179 LEU A C 1
ATOM 1492 O O . LEU A 1 179 ? -6.285 -4.147 -13.252 1.00 78.06 179 LEU A O 1
ATOM 1496 N N . TYR A 1 180 ? -5.755 -6.041 -12.169 1.00 77.00 180 TYR A N 1
ATOM 1497 C CA . TYR A 1 180 ? -4.697 -6.445 -13.088 1.00 77.00 180 TYR A CA 1
ATOM 1498 C C . TYR A 1 180 ? -5.186 -6.439 -14.539 1.00 77.00 180 TYR A C 1
ATOM 1500 O O . TYR A 1 180 ? -4.596 -5.774 -15.378 1.00 77.00 180 TYR A O 1
ATOM 1508 N N . ALA A 1 181 ? -6.312 -7.097 -14.831 1.00 73.06 181 ALA A N 1
ATOM 1509 C CA . ALA A 1 181 ? -6.857 -7.134 -16.189 1.00 73.06 181 ALA A CA 1
ATOM 1510 C C . ALA A 1 181 ? -7.150 -5.729 -16.759 1.00 73.06 181 ALA A C 1
ATOM 1512 O O . ALA A 1 181 ? -6.965 -5.503 -17.953 1.00 73.06 181 ALA A O 1
ATOM 1513 N N . LEU A 1 182 ? -7.572 -4.784 -15.911 1.00 72.62 182 LEU A N 1
ATOM 1514 C CA . LEU A 1 182 ? -7.835 -3.397 -16.302 1.00 72.62 182 LEU A CA 1
ATOM 1515 C C . LEU A 1 182 ? -6.543 -2.588 -16.493 1.00 72.62 182 LEU A C 1
ATOM 1517 O O . LEU A 1 182 ? -6.410 -1.917 -17.511 1.00 72.62 182 LEU A O 1
ATOM 1521 N N . SER A 1 183 ? -5.590 -2.682 -15.560 1.00 68.62 183 SER A N 1
ATOM 1522 C CA . SER A 1 183 ? -4.281 -2.013 -15.637 1.00 68.62 183 SER A CA 1
ATOM 1523 C C . SER A 1 183 ? -3.453 -2.491 -16.831 1.00 68.62 183 SER A C 1
ATOM 1525 O O . SER A 1 183 ? -2.668 -1.740 -17.393 1.00 68.62 183 SER A O 1
ATOM 1527 N N . VAL A 1 184 ? -3.633 -3.744 -17.247 1.00 67.81 184 VAL A N 1
ATOM 1528 C CA . VAL A 1 184 ? -3.033 -4.290 -18.468 1.00 67.81 184 VAL A CA 1
ATOM 1529 C C . VAL A 1 184 ? -3.650 -3.663 -19.719 1.00 67.81 184 VAL A C 1
ATOM 1531 O O . VAL A 1 184 ? -2.933 -3.268 -20.638 1.00 67.81 184 VAL A O 1
ATOM 1534 N N . ALA A 1 185 ? -4.979 -3.556 -19.761 1.00 65.81 185 ALA A N 1
ATOM 1535 C CA . ALA A 1 185 ? -5.699 -3.048 -20.924 1.00 65.81 185 ALA A CA 1
ATOM 1536 C C . ALA A 1 185 ? -5.407 -1.566 -21.221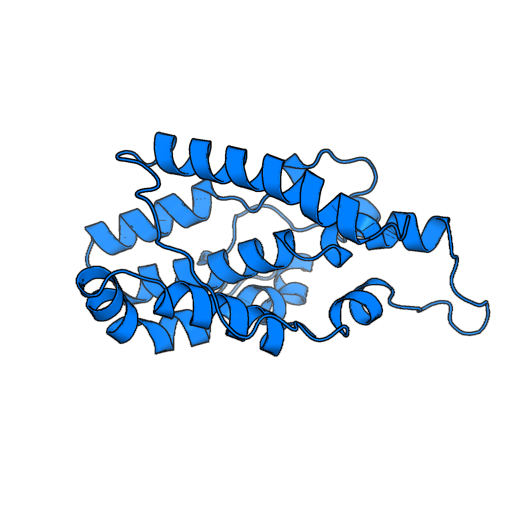 1.00 65.81 185 ALA A C 1
ATOM 1538 O O . ALA A 1 185 ? -5.606 -1.128 -22.348 1.00 65.81 185 ALA A O 1
ATOM 1539 N N . THR A 1 186 ? -4.928 -0.794 -20.241 1.00 63.66 186 THR A N 1
ATOM 1540 C CA . THR A 1 186 ? -4.639 0.640 -20.400 1.00 63.66 186 THR A CA 1
ATOM 1541 C C . THR A 1 186 ? -3.270 0.940 -21.017 1.00 63.66 186 THR A C 1
ATOM 1543 O O . THR A 1 186 ? -3.039 2.074 -21.427 1.00 63.66 186 THR A O 1
ATOM 1546 N N . VAL A 1 187 ? -2.362 -0.042 -21.100 1.00 57.31 187 VAL A N 1
ATOM 1547 C CA . VAL A 1 187 ? -1.004 0.135 -21.663 1.00 57.31 187 VAL A CA 1
ATOM 1548 C C . VAL A 1 187 ? -0.971 -0.030 -23.177 1.00 57.31 187 VAL A C 1
ATOM 1550 O O . VAL A 1 187 ? -0.088 0.513 -23.836 1.00 57.31 187 VAL A O 1
ATOM 1553 N N . ILE A 1 188 ? -1.921 -0.774 -23.745 1.00 48.00 188 ILE A N 1
ATOM 1554 C CA . ILE A 1 188 ? -2.001 -0.984 -25.189 1.00 48.00 188 ILE A CA 1
ATOM 1555 C C . ILE A 1 188 ? -2.940 0.086 -25.755 1.00 48.00 188 ILE A C 1
ATOM 1557 O O . ILE A 1 188 ? -4.149 -0.018 -25.540 1.00 48.00 188 ILE A O 1
ATOM 1561 N N . PRO A 1 189 ? -2.440 1.106 -26.476 1.00 42.69 189 PRO A N 1
ATOM 1562 C CA . PRO A 1 189 ? -3.328 1.912 -27.295 1.00 42.69 189 PRO A CA 1
ATOM 1563 C C . PRO A 1 189 ? -3.930 0.978 -28.354 1.00 42.69 189 PRO A C 1
ATOM 1565 O O . PRO A 1 189 ? -3.191 0.390 -29.145 1.00 42.69 189 PRO A O 1
ATOM 1568 N N . MET A 1 190 ? -5.251 0.779 -28.310 1.00 36.66 190 MET A N 1
ATOM 1569 C CA . MET A 1 190 ? -5.989 0.219 -29.448 1.00 36.66 190 MET A CA 1
ATOM 1570 C C . MET A 1 190 ? -6.039 1.236 -30.582 1.00 36.66 190 MET A C 1
ATOM 1572 O O . MET A 1 190 ? -6.277 2.428 -30.277 1.00 36.66 190 MET A O 1
#

Foldseek 3Di:
DQLPQLVLQLVQVLVLEDPVSNVLCVVQVVLLSVQQCVCVVCVVVLQVVHDDPSPLLADPDRDDDLVVCPPDDLVVLDGPLLSLLVQLVVCVVVVVNSSSSNSNSNVSSSVSVLLQCLSPCQVVCCVVPPDDPVCNVPRVSVVSVPPDDPDNHDPDHDDDCDDDSVSNSVSVVVVSVVSNVVSVVVVDDD

pLDDT: mean 82.32, std 13.22, range [36.66, 98.25]